Protein AF-A0A1V4YNR1-F1 (afdb_monomer)

Foldseek 3Di:
DEFEFAFDFDAWDLVRVLVVLVVLVVCQVPDPQHFQAKEFEFDAQPPPRVVLLVLSLVSLQVSLVSCVPVHAYEYEDDPNDDLVSVLVSQVSHQEYEYEQDDDPDRDLAQVSVCVSCVVNLVSCVVSVHAYEYEHEDQDDVVVDVSNVVRQVSNCVVCVPRPRYDGYYYDHPVNVVVQDDDDPPDDDDDDDPPPPDRTISTMTTTRDPDPPDDPPPDDD

pLDDT: mean 71.66, std 21.29, range [24.31, 95.38]

Radius of gyration: 17.88 Å; Cα contacts (8 Å, |Δi|>4): 336; chains: 1; bounding box: 50×41×54 Å

Sequence (219 aa):
MLFIPEGTNVTSGKDQLISTVSAILDYNAKSLSDFDGIDITLDPCTEDTEQACQDNMLLLEEVRQKTTNQIPLAVDVPESYDMADLSNVSSNVDFFVFMTYGTEDQLSDIDAIADSLAPKMGEVRVANSKAMIDVMVPHLPSENATTSELVGSVYDYYTNDPAFTGVVMTLEEDYSQMVPAPENASTQEGSQTKQTPGFGIVSVVLGLALVYQMKKEKR

Solvent-accessible surface area (backbone atoms only — not comparable to full-atom values): 12650 Å² total; per-residue (Å²): 69,45,42,58,72,56,54,64,91,46,75,66,30,58,71,54,51,56,49,51,56,49,51,52,54,56,44,43,76,72,49,95,76,56,70,70,29,43,35,36,32,49,50,67,42,51,101,55,39,68,60,37,45,52,48,40,52,55,50,43,46,52,52,33,64,73,45,65,80,76,53,49,34,36,34,34,46,48,81,70,61,58,60,75,61,50,58,77,48,44,89,48,43,62,27,40,27,43,51,45,48,93,61,101,62,69,54,84,48,61,68,59,45,47,66,69,40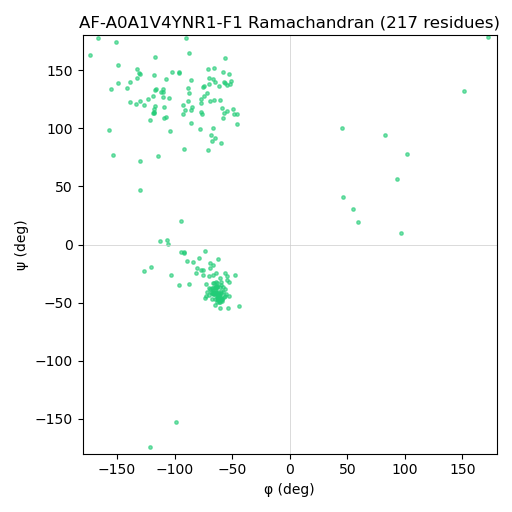,49,66,52,56,52,48,35,46,75,65,71,37,36,32,32,40,28,43,71,32,91,50,56,52,93,79,28,68,67,45,37,49,48,55,48,48,49,48,66,70,40,68,82,41,90,27,53,62,33,42,33,49,44,46,46,73,58,50,61,75,64,51,80,74,82,74,74,91,72,86,80,88,87,75,88,74,73,80,69,59,32,39,59,38,48,28,37,33,68,71,89,42,70,76,75,84,86,79,78,81,80,127

Secondary structure (DSSP, 8-state):
-EE--B-----S-HHHHHHHHHHHHHHHTT-SS---EEEEEEPP--SSHHHHHHHHHHHHHHHHHHHTTSS-EEEEE-TTS-HHHHHHHGGG-SEEEEES-SSSS---SHHHHHHHHHHHHHHHHHTT--EEEEEEESS-TTT-HHHHHHHHHHHHHHTT-TTEEEEEEEEHHHHHHHS-----------------S-EEEEEEE---B----------

Mean predicted aligned error: 11.05 Å

Structure (mmCIF, N/CA/C/O backbone):
data_AF-A0A1V4YNR1-F1
#
_entry.id   AF-A0A1V4YNR1-F1
#
loop_
_atom_site.group_PDB
_atom_site.id
_atom_site.type_symbol
_atom_site.label_atom_id
_atom_site.label_alt_id
_atom_site.label_comp_id
_atom_site.label_asym_id
_atom_site.label_entity_id
_atom_site.label_seq_id
_atom_site.pdbx_PDB_ins_code
_atom_site.Cartn_x
_atom_site.Cartn_y
_atom_site.Cartn_z
_atom_site.occupancy
_atom_site.B_iso_or_equiv
_atom_site.auth_seq_id
_atom_site.auth_comp_id
_atom_site.auth_asym_id
_atom_site.auth_atom_id
_atom_site.pdbx_PDB_model_num
ATOM 1 N N . MET A 1 1 ? -8.727 -1.919 -10.470 1.00 40.88 1 MET A N 1
ATOM 2 C CA . MET A 1 1 ? -9.276 -0.837 -9.631 1.00 40.88 1 MET A CA 1
ATOM 3 C C . MET A 1 1 ? -8.286 0.306 -9.710 1.00 40.88 1 MET A C 1
ATOM 5 O O . MET A 1 1 ? -7.101 -0.008 -9.729 1.00 40.88 1 MET A O 1
ATOM 9 N N . LEU A 1 2 ? -8.744 1.545 -9.897 1.00 34.53 2 LEU A N 1
ATOM 10 C CA . LEU A 1 2 ? -7.868 2.715 -9.953 1.00 34.53 2 LEU A CA 1
ATOM 11 C C . LEU A 1 2 ? -8.099 3.540 -8.690 1.00 34.53 2 LEU A C 1
ATOM 13 O O . LEU A 1 2 ? -9.249 3.862 -8.393 1.00 34.53 2 LEU A O 1
ATOM 17 N N . PHE A 1 3 ? -7.027 3.843 -7.969 1.00 51.44 3 PHE A N 1
ATOM 18 C CA . PHE A 1 3 ? -7.061 4.619 -6.733 1.00 51.44 3 PHE A CA 1
ATOM 19 C C . PHE A 1 3 ? -6.285 5.915 -6.913 1.00 51.44 3 PHE A C 1
ATOM 21 O O . PHE A 1 3 ? -5.174 5.898 -7.438 1.00 51.44 3 PHE A O 1
ATOM 28 N N . ILE A 1 4 ? -6.887 7.017 -6.478 1.00 45.44 4 ILE A N 1
ATOM 29 C CA . ILE A 1 4 ? -6.218 8.308 -6.355 1.00 45.44 4 ILE A CA 1
ATOM 30 C C . ILE A 1 4 ? -6.356 8.687 -4.877 1.00 45.44 4 ILE A C 1
ATOM 32 O O . ILE A 1 4 ? -7.482 8.949 -4.442 1.00 45.44 4 ILE A O 1
ATOM 36 N N . PRO A 1 5 ? -5.282 8.614 -4.078 1.00 48.84 5 PRO A N 1
ATOM 37 C CA . PRO A 1 5 ? -5.344 9.015 -2.680 1.00 48.84 5 PRO A CA 1
ATOM 38 C C . PRO A 1 5 ? -5.603 10.527 -2.584 1.00 48.84 5 PRO A C 1
ATOM 40 O O . PRO A 1 5 ? -4.845 11.326 -3.125 1.00 48.84 5 PRO A O 1
ATOM 43 N N . GLU A 1 6 ? -6.661 10.938 -1.877 1.00 42.16 6 GLU A N 1
ATOM 44 C CA . GLU A 1 6 ? -6.878 12.338 -1.490 1.00 42.16 6 GLU A CA 1
ATOM 45 C C . GLU A 1 6 ? -6.532 12.473 0.005 1.00 42.16 6 GLU A C 1
ATOM 47 O O . GLU A 1 6 ? -7.304 12.102 0.890 1.00 42.16 6 GLU A O 1
ATOM 52 N N . GLY A 1 7 ? -5.319 12.938 0.315 1.00 41.47 7 GLY A N 1
ATOM 53 C CA . GLY A 1 7 ? -4.786 12.970 1.681 1.00 41.47 7 GLY A CA 1
ATOM 54 C C . GLY A 1 7 ? -4.705 14.367 2.299 1.00 41.47 7 GLY A C 1
ATOM 55 O O . GLY A 1 7 ? -4.347 15.344 1.645 1.00 41.47 7 GLY A O 1
ATOM 56 N N . THR A 1 8 ? -4.985 14.469 3.601 1.00 37.19 8 THR A N 1
ATOM 57 C CA . THR A 1 8 ? -4.539 15.602 4.428 1.00 37.19 8 THR A CA 1
ATOM 58 C C . THR A 1 8 ? -3.158 15.296 4.997 1.00 37.19 8 THR A C 1
ATOM 60 O O . THR A 1 8 ? -3.012 14.315 5.720 1.00 37.19 8 THR A O 1
ATOM 63 N N . ASN A 1 9 ? -2.175 16.164 4.745 1.00 44.41 9 ASN A N 1
ATOM 64 C CA . ASN A 1 9 ? -0.829 16.048 5.311 1.00 44.41 9 ASN A CA 1
ATOM 65 C C . ASN A 1 9 ? -0.878 16.063 6.845 1.00 44.41 9 ASN A C 1
ATOM 67 O O . ASN A 1 9 ? -1.264 17.062 7.459 1.00 44.41 9 ASN A O 1
ATOM 71 N N . VAL A 1 10 ? -0.446 14.971 7.466 1.00 42.12 10 VAL A N 1
ATOM 72 C CA . VAL A 1 10 ? -0.226 14.894 8.908 1.00 42.12 10 VAL A CA 1
ATOM 73 C C . VAL A 1 10 ? 1.253 14.601 9.107 1.00 42.12 10 VAL A C 1
ATOM 75 O O . VAL A 1 10 ? 1.745 13.574 8.663 1.00 42.12 10 VAL A O 1
ATOM 78 N N . THR A 1 11 ? 1.965 15.534 9.736 1.00 45.38 11 THR A N 1
ATOM 79 C CA . THR A 1 11 ? 3.377 15.378 10.103 1.00 45.38 11 THR A CA 1
ATOM 80 C C . THR A 1 11 ? 3.621 14.098 10.904 1.00 45.38 11 THR A C 1
ATOM 82 O O . THR A 1 11 ? 2.770 13.677 11.688 1.00 45.38 11 THR A O 1
ATOM 85 N N . SER A 1 12 ? 4.801 13.510 10.704 1.00 51.62 12 SER A N 1
ATOM 86 C CA . SER A 1 12 ? 5.223 12.223 11.255 1.00 51.62 12 SER A CA 1
ATOM 87 C C . SER A 1 12 ? 5.099 12.135 12.782 1.00 51.62 12 SER A C 1
ATOM 89 O O . SER A 1 12 ? 5.451 13.053 13.527 1.00 51.62 12 SER A O 1
ATOM 91 N N . GLY A 1 13 ? 4.601 10.989 13.258 1.00 63.09 13 GLY A N 1
ATOM 92 C CA . GLY A 1 13 ? 4.583 10.635 14.676 1.00 63.09 13 GLY A CA 1
ATOM 93 C C . GLY A 1 13 ? 3.428 9.714 15.064 1.00 63.09 13 GLY A C 1
ATOM 94 O O . GLY A 1 13 ? 2.264 9.988 14.763 1.00 63.09 13 GLY A O 1
ATOM 95 N N . LYS A 1 14 ? 3.749 8.644 15.801 1.00 76.25 14 LYS A N 1
ATOM 96 C CA . LYS A 1 14 ? 2.798 7.638 16.306 1.00 76.25 14 LYS A CA 1
ATOM 97 C C . LYS A 1 14 ? 1.513 8.238 16.892 1.00 76.25 14 LYS A C 1
ATOM 99 O O . LYS A 1 14 ? 0.418 7.867 16.477 1.00 76.25 14 LYS A O 1
ATOM 104 N N . ASP A 1 15 ? 1.625 9.174 17.834 1.00 77.50 15 ASP A N 1
ATOM 105 C CA . ASP A 1 15 ? 0.454 9.739 18.521 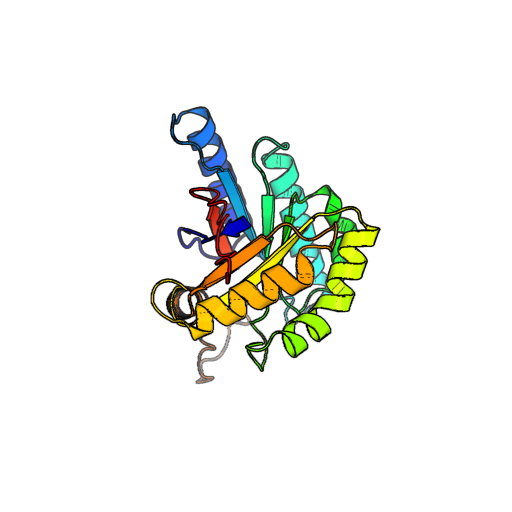1.00 77.50 15 ASP A CA 1
ATOM 106 C C . ASP A 1 15 ? -0.470 10.493 17.558 1.00 77.50 15 ASP A C 1
ATOM 108 O O . ASP A 1 15 ? -1.698 10.435 17.677 1.00 77.50 15 ASP A O 1
ATOM 112 N N . GLN A 1 16 ? 0.118 11.184 16.580 1.00 75.62 16 GLN A N 1
ATOM 113 C CA . GLN A 1 16 ? -0.628 11.979 15.618 1.00 75.62 16 GLN A CA 1
ATOM 114 C C . GLN A 1 16 ? -1.368 11.085 14.623 1.00 75.62 16 GLN A C 1
ATOM 116 O O . GLN A 1 16 ? -2.564 11.280 14.418 1.00 75.62 16 GLN A O 1
ATOM 121 N N . LEU A 1 17 ? -0.708 10.049 14.102 1.00 78.50 17 LEU A N 1
ATOM 122 C CA . LEU A 1 17 ? -1.354 9.006 13.310 1.00 78.50 17 LEU A CA 1
ATOM 123 C C . LEU A 1 17 ? -2.546 8.399 14.054 1.00 78.50 17 LEU A C 1
ATOM 125 O O . LEU A 1 17 ? -3.657 8.337 13.532 1.00 78.50 17 LEU A O 1
ATOM 129 N N . ILE A 1 18 ? -2.313 7.925 15.278 1.00 84.81 18 ILE A N 1
ATOM 130 C CA . ILE A 1 18 ? -3.329 7.223 16.059 1.00 84.81 18 ILE A CA 1
ATOM 131 C C . ILE A 1 18 ? -4.509 8.155 16.366 1.00 84.81 18 ILE A C 1
ATOM 133 O O . ILE A 1 18 ? -5.659 7.702 16.403 1.00 84.81 18 ILE A O 1
ATOM 137 N N . SER A 1 19 ? -4.252 9.453 16.549 1.00 83.38 19 SER A N 1
ATOM 138 C CA . SER A 1 19 ? -5.281 10.492 16.647 1.00 83.38 19 SER A CA 1
ATOM 139 C C . SER A 1 19 ? -6.071 10.650 15.341 1.00 83.38 19 SER A C 1
ATOM 141 O O . SER A 1 19 ? -7.302 10.622 15.373 1.00 83.38 19 SER A O 1
ATOM 143 N N . THR A 1 20 ? -5.394 10.728 14.192 1.00 82.69 20 THR A N 1
ATOM 144 C CA . THR A 1 20 ? -6.020 10.834 12.862 1.00 82.69 20 THR A CA 1
ATOM 145 C C . THR A 1 20 ? -6.898 9.627 12.545 1.00 82.69 20 THR A C 1
ATOM 147 O O . THR A 1 20 ? -8.066 9.798 12.204 1.00 82.69 20 THR A O 1
ATOM 150 N N . VAL A 1 21 ? -6.399 8.405 12.757 1.00 86.62 21 VAL A N 1
ATOM 151 C CA . VAL A 1 21 ? -7.182 7.164 12.611 1.00 86.62 21 VAL A CA 1
ATOM 152 C C . VAL A 1 21 ? -8.434 7.213 13.490 1.00 86.62 21 VAL A C 1
ATOM 154 O O . VAL A 1 21 ? -9.528 6.871 13.050 1.00 86.62 21 VAL A O 1
ATOM 157 N N . SER A 1 22 ? -8.306 7.703 14.727 1.00 88.31 22 SER A N 1
ATOM 158 C CA . SER A 1 22 ? -9.452 7.906 15.619 1.00 88.31 22 SER A CA 1
ATOM 159 C C . SER A 1 22 ? -10.481 8.884 15.056 1.00 88.31 22 SER A C 1
ATOM 161 O O . SER A 1 22 ? -11.677 8.627 15.168 1.00 88.31 22 SER A O 1
ATOM 163 N N . ALA A 1 23 ? -10.028 9.999 14.484 1.00 85.00 23 ALA A N 1
ATOM 164 C CA . ALA A 1 23 ? -10.902 11.013 13.911 1.00 85.00 23 ALA A CA 1
ATOM 165 C C . ALA A 1 23 ? -11.644 10.494 12.670 1.00 85.00 23 ALA A C 1
ATOM 167 O O . ALA A 1 23 ? -12.834 10.761 12.532 1.00 85.00 23 ALA A O 1
ATOM 168 N N . ILE A 1 24 ? -10.977 9.707 11.818 1.00 83.81 24 ILE A N 1
ATOM 169 C CA . ILE A 1 24 ? -11.588 9.048 10.652 1.00 83.81 24 ILE A CA 1
ATOM 170 C C . ILE A 1 24 ? -12.703 8.095 11.099 1.00 83.81 24 ILE A C 1
ATOM 172 O O . ILE A 1 24 ? -13.823 8.175 10.600 1.00 83.81 24 ILE A O 1
ATOM 176 N N . LEU A 1 25 ? -12.431 7.231 12.082 1.00 88.19 25 LEU A N 1
ATOM 177 C CA . LEU A 1 25 ? -13.432 6.292 12.602 1.00 88.19 25 LEU A CA 1
ATOM 178 C C . LEU A 1 25 ? -14.619 7.019 13.254 1.00 88.19 25 LEU A C 1
ATOM 180 O O . LEU A 1 25 ? -15.771 6.643 13.047 1.00 88.19 25 LEU A O 1
ATOM 184 N N . ASP A 1 26 ? -14.350 8.077 14.025 1.00 88.38 26 ASP A N 1
ATOM 185 C CA . ASP A 1 26 ? -15.392 8.902 14.643 1.00 88.38 26 ASP A CA 1
ATOM 186 C C . ASP A 1 26 ? -16.248 9.633 13.597 1.00 88.38 26 ASP A C 1
ATOM 188 O O . ASP A 1 26 ? -17.463 9.747 13.770 1.00 88.38 26 ASP A O 1
ATOM 192 N N . TYR A 1 27 ? -15.632 10.087 12.501 1.00 84.31 27 TYR A N 1
ATOM 193 C CA . TYR A 1 27 ? -16.331 10.682 11.367 1.00 84.31 27 TYR A CA 1
ATOM 194 C C . TYR A 1 27 ? -17.232 9.660 10.667 1.00 84.31 27 TYR A C 1
ATOM 196 O O . TYR A 1 27 ? -18.428 9.921 10.548 1.00 84.31 27 TYR A O 1
ATOM 204 N N . ASN A 1 28 ? -16.714 8.486 10.294 1.00 86.12 28 ASN A N 1
ATOM 205 C CA . ASN A 1 28 ? -17.503 7.423 9.653 1.00 86.12 28 ASN A CA 1
ATOM 206 C C . ASN A 1 28 ? -18.666 6.941 10.537 1.00 86.12 28 ASN A C 1
ATOM 208 O O . ASN A 1 28 ? -19.737 6.605 10.055 1.00 86.12 28 ASN A O 1
ATOM 212 N N . ALA A 1 29 ? -18.513 6.954 11.863 1.00 89.00 29 ALA A N 1
ATOM 213 C CA . ALA A 1 29 ? -19.613 6.599 12.761 1.00 89.00 29 ALA A CA 1
ATOM 214 C C . ALA A 1 29 ? -20.765 7.631 12.776 1.00 89.00 29 ALA A C 1
ATOM 216 O O . ALA A 1 29 ? -21.846 7.341 13.296 1.00 89.00 29 ALA A O 1
ATOM 217 N N . LYS A 1 30 ? -20.533 8.851 12.274 1.00 89.19 30 LYS A N 1
ATOM 218 C CA . LYS A 1 30 ? -21.458 9.996 12.365 1.00 89.19 30 LYS A CA 1
ATOM 219 C C . LYS A 1 30 ? -21.885 10.554 11.008 1.00 89.19 30 LYS A C 1
ATOM 221 O O . LYS A 1 30 ? -22.869 11.296 10.957 1.00 89.19 30 LYS A O 1
ATOM 226 N N . SER A 1 31 ? -21.135 10.270 9.949 1.00 79.81 31 SER A N 1
ATOM 227 C CA . SER A 1 31 ? -21.353 10.797 8.607 1.00 79.81 31 SER A CA 1
ATOM 228 C C . SER A 1 31 ? -22.323 9.921 7.808 1.00 79.81 31 SER A C 1
ATOM 230 O O . SER A 1 31 ? -22.672 8.812 8.194 1.00 79.81 31 SER A O 1
ATOM 232 N N . LEU A 1 32 ? -22.825 10.471 6.701 1.00 74.12 32 LEU A N 1
ATOM 233 C CA . LEU A 1 32 ? -23.525 9.720 5.647 1.00 74.12 32 LEU A CA 1
ATOM 234 C C . LEU A 1 32 ? -22.643 9.550 4.399 1.00 74.12 32 LEU A C 1
ATOM 236 O O . LEU A 1 32 ? -23.089 9.018 3.384 1.00 74.12 32 LEU A O 1
ATOM 240 N N . SER A 1 33 ? -21.425 10.079 4.448 1.00 78.62 33 SER A N 1
ATOM 241 C CA . SER A 1 33 ? -20.428 10.037 3.384 1.00 78.62 33 SER A CA 1
ATOM 242 C C . SER A 1 33 ? -19.136 9.550 4.008 1.00 78.62 33 SER A C 1
ATOM 244 O O . SER A 1 33 ? -18.242 10.341 4.284 1.00 78.62 33 SER A O 1
ATOM 246 N N . ASP A 1 34 ? -19.122 8.265 4.336 1.00 77.50 34 ASP A N 1
ATOM 247 C CA . ASP A 1 34 ? -18.013 7.619 5.023 1.00 77.50 34 ASP A CA 1
ATOM 248 C C . ASP A 1 34 ? -16.804 7.494 4.098 1.00 77.50 34 ASP A C 1
ATOM 250 O O . ASP A 1 34 ? -16.938 7.375 2.880 1.00 77.50 34 ASP A O 1
ATOM 254 N N . PHE A 1 35 ? -15.618 7.501 4.693 1.00 79.50 35 PHE A N 1
ATOM 255 C CA . PHE A 1 35 ? -14.392 7.141 4.000 1.00 79.50 35 PHE A CA 1
ATOM 256 C C . PHE A 1 35 ? -14.364 5.640 3.704 1.00 79.50 35 PHE A C 1
ATOM 258 O O . PHE A 1 35 ? -14.704 4.832 4.574 1.00 79.50 35 PHE A O 1
ATOM 265 N N . ASP A 1 36 ? -13.913 5.278 2.501 1.00 80.06 36 ASP A N 1
ATOM 266 C CA . ASP A 1 36 ? -13.908 3.893 2.011 1.00 80.06 36 ASP A CA 1
ATOM 267 C C . ASP A 1 36 ? -12.726 3.069 2.552 1.00 80.06 36 ASP A C 1
ATOM 269 O O . ASP A 1 36 ? -12.760 1.838 2.532 1.00 80.06 36 ASP A O 1
ATOM 273 N N . GLY A 1 37 ? -11.668 3.735 3.019 1.00 83.06 37 GLY A N 1
ATOM 274 C CA . GLY A 1 37 ? -10.414 3.111 3.428 1.00 83.06 37 GLY A CA 1
ATOM 275 C C . GLY A 1 37 ? -9.449 4.104 4.071 1.00 83.06 37 GLY A C 1
ATOM 276 O O . GLY A 1 37 ? -9.592 5.319 3.910 1.00 83.06 37 GLY A O 1
ATOM 277 N N . ILE A 1 38 ? -8.457 3.573 4.784 1.00 83.62 38 ILE A N 1
ATOM 278 C CA . ILE A 1 38 ? -7.274 4.314 5.236 1.00 83.62 38 ILE A CA 1
ATOM 279 C C . ILE A 1 38 ? -6.080 3.794 4.449 1.00 83.62 38 ILE A C 1
ATOM 281 O O . ILE A 1 38 ? -5.910 2.580 4.348 1.00 83.62 38 ILE A O 1
ATOM 285 N N . ASP A 1 39 ? -5.267 4.706 3.934 1.00 83.50 39 ASP A N 1
ATOM 286 C CA . ASP A 1 39 ? -4.020 4.401 3.248 1.00 83.50 39 ASP A CA 1
ATOM 287 C C . ASP A 1 39 ? -2.848 5.032 4.007 1.00 83.50 39 ASP A C 1
ATOM 289 O O . ASP A 1 39 ? -2.904 6.203 4.399 1.00 83.50 39 ASP A O 1
ATOM 293 N N . ILE A 1 40 ? -1.831 4.233 4.318 1.00 80.88 40 ILE A N 1
ATOM 294 C CA . ILE A 1 40 ? -0.715 4.636 5.180 1.00 80.88 40 ILE A CA 1
ATOM 295 C C . ILE A 1 40 ? 0.595 4.379 4.462 1.00 80.88 40 ILE A C 1
ATOM 297 O O . ILE A 1 40 ? 0.956 3.228 4.234 1.00 80.88 40 ILE A O 1
ATOM 301 N N . THR A 1 41 ? 1.379 5.428 4.250 1.00 80.00 41 THR A N 1
ATOM 302 C CA . THR A 1 41 ? 2.740 5.282 3.746 1.00 80.00 41 THR A CA 1
ATOM 303 C C . THR A 1 41 ? 3.701 5.003 4.895 1.00 80.00 41 THR A C 1
ATOM 305 O O . THR A 1 41 ? 3.863 5.831 5.800 1.00 80.00 41 THR A O 1
ATOM 308 N N . LEU A 1 42 ? 4.357 3.839 4.875 1.00 78.38 42 LEU A N 1
ATOM 309 C CA . LEU A 1 42 ? 5.389 3.526 5.863 1.00 78.38 42 LEU A CA 1
ATOM 310 C C . LEU A 1 42 ? 6.599 4.442 5.677 1.00 78.38 42 LEU A C 1
ATOM 312 O O . LEU A 1 42 ? 7.019 4.702 4.550 1.00 78.38 42 LEU A O 1
ATOM 316 N N . ASP A 1 43 ? 7.220 4.866 6.779 1.00 75.81 43 ASP A N 1
ATOM 317 C CA . ASP A 1 43 ? 8.530 5.507 6.680 1.00 75.81 43 ASP A CA 1
ATOM 318 C C . ASP A 1 43 ? 9.562 4.490 6.158 1.00 75.81 43 ASP A C 1
ATOM 320 O O . ASP A 1 43 ? 9.540 3.323 6.575 1.00 75.81 43 ASP A O 1
ATOM 324 N N . PRO A 1 44 ? 10.485 4.889 5.264 1.00 74.44 44 PRO A N 1
ATOM 325 C CA . PRO A 1 44 ? 11.624 4.058 4.908 1.00 74.44 44 PRO A CA 1
ATOM 326 C C . PRO A 1 44 ? 12.456 3.716 6.143 1.00 74.44 44 PRO A C 1
ATOM 328 O O . PRO A 1 44 ? 12.582 4.509 7.077 1.00 74.44 44 PRO A O 1
ATOM 331 N N . CYS A 1 45 ? 13.078 2.546 6.137 1.00 73.50 45 CYS A N 1
ATOM 332 C CA . CYS A 1 45 ? 13.934 2.138 7.240 1.00 73.50 45 CYS A CA 1
ATOM 333 C C . CYS A 1 45 ? 15.287 2.863 7.130 1.00 73.50 45 CYS A C 1
ATOM 335 O O . CYS A 1 45 ? 16.021 2.660 6.163 1.00 73.50 45 CYS A O 1
ATOM 337 N N . THR A 1 46 ? 15.602 3.748 8.085 1.00 69.06 46 THR A N 1
ATOM 338 C CA . THR A 1 46 ? 16.801 4.614 8.037 1.00 69.06 46 THR A CA 1
ATOM 339 C C . THR A 1 46 ? 17.970 4.064 8.871 1.00 69.06 46 THR A C 1
ATOM 341 O O . THR A 1 46 ? 18.094 2.848 8.976 1.00 69.06 46 THR A O 1
ATOM 344 N N . GLU A 1 47 ? 18.880 4.912 9.387 1.00 60.16 47 GLU A N 1
ATOM 345 C CA . GLU A 1 47 ? 20.231 4.570 9.905 1.00 60.16 47 GLU A CA 1
ATOM 346 C C . GLU A 1 47 ? 20.310 3.361 10.867 1.00 60.16 47 GLU A C 1
ATOM 348 O O . GLU A 1 47 ? 21.352 2.709 10.936 1.00 60.16 47 GLU A O 1
ATOM 353 N N . ASP A 1 48 ? 19.224 3.044 11.580 1.00 71.06 48 ASP A N 1
ATOM 354 C CA . ASP A 1 48 ? 19.030 1.794 12.329 1.00 71.06 48 ASP A CA 1
ATOM 355 C C . ASP A 1 48 ? 17.882 0.990 11.700 1.00 71.06 48 ASP A C 1
ATOM 357 O O . ASP A 1 48 ? 16.741 1.003 12.163 1.00 71.06 48 ASP A O 1
ATOM 361 N N . THR A 1 49 ? 18.180 0.364 10.562 1.00 69.81 49 THR A N 1
ATOM 362 C CA . THR A 1 49 ? 17.179 -0.126 9.605 1.00 69.81 49 THR A CA 1
ATOM 363 C C . THR A 1 49 ? 16.279 -1.200 10.210 1.00 69.81 49 THR A C 1
ATOM 365 O O . THR A 1 49 ? 15.067 -1.161 10.024 1.00 69.81 49 THR A O 1
ATOM 368 N N . GLU A 1 50 ? 16.851 -2.120 10.988 1.00 74.62 50 GLU A N 1
ATOM 369 C CA . GLU A 1 50 ? 16.104 -3.216 11.613 1.00 74.62 50 GLU A CA 1
ATOM 370 C C . GLU A 1 50 ? 15.131 -2.694 12.678 1.00 74.62 50 GLU A C 1
ATOM 372 O O . GLU A 1 50 ? 13.950 -3.045 12.660 1.00 74.62 50 GLU A O 1
ATOM 377 N N . GLN A 1 51 ? 15.592 -1.806 13.564 1.00 75.94 51 GLN A N 1
ATOM 378 C CA . GLN A 1 51 ? 14.737 -1.226 14.598 1.00 75.94 51 GLN A CA 1
ATOM 379 C C . GLN A 1 51 ? 13.662 -0.314 13.992 1.00 75.94 51 GLN A C 1
ATOM 381 O O . GLN A 1 51 ? 12.503 -0.390 14.392 1.00 75.94 51 GLN A O 1
ATOM 386 N N . ALA A 1 52 ? 14.018 0.506 12.999 1.00 73.25 52 ALA A N 1
ATOM 387 C CA . ALA A 1 52 ? 13.079 1.400 12.326 1.00 73.25 52 ALA A CA 1
ATOM 388 C C . ALA A 1 52 ? 11.966 0.622 11.605 1.00 73.25 52 ALA A C 1
ATOM 390 O O . ALA A 1 52 ? 10.788 0.939 11.773 1.00 73.25 52 ALA A O 1
ATOM 391 N N . CYS A 1 53 ? 12.320 -0.438 10.866 1.00 77.50 53 CYS A N 1
ATOM 392 C CA . CYS A 1 53 ? 11.340 -1.321 10.238 1.00 77.50 53 CYS A CA 1
ATOM 393 C C . CYS A 1 53 ? 10.417 -1.955 11.294 1.00 77.50 53 CYS A C 1
ATOM 395 O O . CYS A 1 53 ? 9.195 -1.912 11.149 1.00 77.50 53 CYS A O 1
ATOM 397 N N . GLN A 1 54 ? 10.979 -2.509 12.376 1.00 81.12 54 GLN A N 1
ATOM 398 C CA . GLN A 1 54 ? 10.195 -3.146 13.441 1.00 81.12 54 GLN A CA 1
ATOM 399 C C . GLN A 1 54 ? 9.237 -2.171 14.131 1.00 81.12 54 GLN A C 1
ATOM 401 O O . GLN A 1 54 ? 8.076 -2.512 14.364 1.00 81.12 54 GLN A O 1
ATOM 406 N N . ASP A 1 55 ? 9.685 -0.952 14.424 1.00 81.38 55 ASP A N 1
ATOM 407 C CA . ASP A 1 55 ? 8.845 0.060 15.059 1.00 81.38 55 ASP A CA 1
ATOM 408 C C . ASP A 1 55 ? 7.666 0.467 14.157 1.00 81.38 55 ASP A C 1
ATOM 410 O O . ASP A 1 55 ? 6.539 0.624 14.638 1.00 81.38 55 ASP A O 1
ATOM 414 N N . ASN A 1 56 ? 7.890 0.552 12.843 1.00 80.12 56 ASN A N 1
ATOM 415 C CA . ASN A 1 56 ? 6.837 0.821 11.864 1.00 80.12 56 ASN A CA 1
ATOM 416 C C . ASN A 1 56 ? 5.832 -0.343 11.764 1.00 80.12 56 ASN A C 1
ATOM 418 O O . ASN A 1 56 ? 4.623 -0.112 11.680 1.00 80.12 56 ASN A O 1
ATOM 422 N N . MET A 1 57 ? 6.293 -1.596 11.860 1.00 84.31 57 MET A N 1
ATOM 423 C CA . MET A 1 57 ? 5.414 -2.776 11.910 1.00 84.31 57 MET A CA 1
ATOM 424 C C . MET A 1 57 ? 4.552 -2.814 13.182 1.00 84.31 57 MET A C 1
ATOM 426 O O . MET A 1 57 ? 3.351 -3.079 13.107 1.00 84.31 57 MET A O 1
ATOM 430 N N . LEU A 1 58 ? 5.122 -2.489 14.347 1.00 85.38 58 LEU A N 1
ATOM 431 C CA . LEU A 1 58 ? 4.368 -2.393 15.605 1.00 85.38 58 LEU A CA 1
ATOM 432 C C . LEU A 1 58 ? 3.301 -1.294 15.554 1.00 85.38 58 LEU A C 1
ATOM 434 O O . LEU A 1 58 ? 2.213 -1.436 16.117 1.00 85.38 58 LEU A O 1
ATOM 438 N N . LEU A 1 59 ? 3.593 -0.189 14.870 1.00 83.56 59 LEU A N 1
ATOM 439 C CA . LEU A 1 59 ? 2.627 0.885 14.686 1.00 83.56 59 LEU A CA 1
ATOM 440 C C . LEU A 1 59 ? 1.450 0.444 13.801 1.00 83.56 59 LEU A C 1
ATOM 442 O O . LEU A 1 59 ? 0.302 0.786 14.087 1.00 83.56 59 LEU A O 1
ATOM 446 N N . LEU A 1 60 ? 1.715 -0.369 12.776 1.00 87.19 60 LEU A N 1
ATOM 447 C CA . LEU A 1 60 ? 0.688 -0.941 11.906 1.00 87.19 60 LEU A CA 1
ATOM 448 C C . LEU A 1 60 ? -0.249 -1.890 12.671 1.00 87.19 60 LEU A C 1
ATOM 450 O O . LEU A 1 60 ? -1.470 -1.822 12.513 1.00 87.19 60 LEU A O 1
ATOM 454 N N . GLU A 1 61 ? 0.302 -2.716 13.564 1.00 89.62 61 GLU A N 1
ATOM 455 C CA . GLU A 1 61 ? -0.484 -3.539 14.495 1.00 89.62 61 GLU A CA 1
ATOM 456 C C . GLU A 1 61 ? -1.416 -2.689 15.363 1.00 89.62 61 GLU A C 1
ATOM 458 O O . GLU A 1 61 ? -2.598 -3.011 15.522 1.00 89.62 61 GLU A O 1
ATOM 463 N N . GLU A 1 62 ? -0.912 -1.582 15.907 1.00 90.31 62 GLU A N 1
ATOM 464 C CA . GLU A 1 62 ? -1.698 -0.680 16.747 1.00 90.31 62 GLU A CA 1
ATOM 465 C C . GLU A 1 62 ? -2.841 -0.017 15.965 1.00 90.31 62 GLU A C 1
ATOM 467 O O . GLU A 1 62 ? -3.981 0.029 16.445 1.00 90.31 62 GLU A O 1
ATOM 472 N N . VAL A 1 63 ? -2.582 0.427 14.730 1.00 89.25 63 VAL A N 1
ATOM 473 C CA . VAL A 1 63 ? -3.626 0.934 13.826 1.00 89.25 63 VAL A CA 1
ATOM 474 C C . VAL A 1 63 ? -4.677 -0.139 13.555 1.00 89.25 63 VAL A C 1
ATOM 476 O O . VAL A 1 63 ? -5.880 0.142 13.641 1.00 89.25 63 VAL A O 1
ATOM 479 N N . ARG A 1 64 ? -4.269 -1.380 13.263 1.00 91.44 64 ARG A N 1
ATOM 480 C CA . ARG A 1 64 ? -5.220 -2.466 13.002 1.00 91.44 64 ARG A CA 1
ATOM 481 C C . ARG A 1 64 ? -6.084 -2.767 14.220 1.00 91.44 64 ARG A C 1
ATOM 483 O O . ARG A 1 64 ? -7.303 -2.889 14.077 1.00 91.44 64 ARG A O 1
ATOM 490 N N . GLN A 1 65 ? -5.487 -2.850 15.410 1.00 91.50 65 GLN A N 1
ATOM 491 C CA . GLN A 1 65 ? -6.224 -3.050 16.662 1.00 91.50 65 GLN A CA 1
ATOM 492 C C . GLN A 1 65 ? -7.271 -1.952 16.854 1.00 91.50 65 GLN A C 1
ATOM 494 O O . GLN A 1 65 ? -8.431 -2.239 17.168 1.00 91.50 65 GLN A O 1
ATOM 499 N N . LYS A 1 66 ? -6.883 -0.701 16.596 1.00 89.38 66 LYS A N 1
ATOM 500 C CA . LYS A 1 66 ? -7.749 0.461 16.779 1.00 89.38 66 LYS A CA 1
ATOM 501 C C . LYS A 1 66 ? -8.897 0.537 15.779 1.00 89.38 66 LYS A C 1
ATOM 503 O O . LYS A 1 66 ? -10.004 0.915 16.145 1.00 89.38 66 LYS A O 1
ATOM 508 N N . THR A 1 67 ? -8.642 0.164 14.532 1.00 87.38 67 THR A N 1
ATOM 509 C CA . THR A 1 67 ? -9.661 0.120 13.476 1.00 87.38 67 THR A CA 1
ATOM 510 C C . THR A 1 67 ? -10.565 -1.107 13.586 1.00 87.38 67 THR A C 1
ATOM 512 O O . THR A 1 67 ? -11.676 -1.067 13.075 1.00 87.38 67 THR A O 1
ATOM 515 N N . THR A 1 68 ? -10.134 -2.191 14.247 1.00 85.44 68 THR A N 1
ATOM 516 C CA . THR A 1 68 ? -10.935 -3.406 14.520 1.00 85.44 68 THR A CA 1
ATOM 517 C C . THR A 1 68 ? -11.704 -3.929 13.291 1.00 85.44 68 THR A C 1
ATOM 519 O O . THR A 1 68 ? -12.866 -4.318 13.389 1.00 85.44 68 THR A O 1
ATOM 522 N N . ASN A 1 69 ? -11.079 -3.908 12.110 1.00 80.06 69 ASN A N 1
ATOM 523 C CA . ASN A 1 69 ? -11.682 -4.299 10.824 1.00 80.06 69 ASN A CA 1
ATOM 524 C C . ASN A 1 69 ? -12.936 -3.494 10.416 1.00 80.06 69 ASN A C 1
ATOM 526 O O . ASN A 1 69 ? -13.706 -3.949 9.576 1.00 80.06 69 ASN A O 1
ATOM 530 N N . GLN A 1 70 ? -13.158 -2.308 10.996 1.00 83.75 70 GLN A N 1
ATOM 531 C CA . GLN A 1 70 ? -14.285 -1.430 10.650 1.00 83.75 70 GLN A CA 1
ATOM 532 C C . GLN A 1 70 ? -14.082 -0.707 9.317 1.00 83.75 70 GLN A C 1
ATOM 534 O O . GLN A 1 70 ? -15.057 -0.342 8.668 1.00 83.75 70 GLN A O 1
ATOM 539 N N . ILE A 1 71 ? -12.826 -0.496 8.924 1.00 84.31 71 ILE A N 1
ATOM 540 C CA . ILE A 1 71 ? -12.434 0.169 7.683 1.00 84.31 71 ILE A CA 1
ATOM 541 C C . ILE A 1 71 ? -11.247 -0.587 7.059 1.00 84.31 71 ILE A C 1
ATOM 543 O O . ILE A 1 71 ? -10.375 -1.044 7.821 1.00 84.31 71 ILE A O 1
ATOM 547 N N . PRO A 1 72 ? -11.222 -0.761 5.722 1.00 89.62 72 PRO A N 1
ATOM 548 C CA . PRO A 1 72 ? -10.076 -1.315 5.013 1.00 89.62 72 PRO A CA 1
ATOM 549 C C . PRO A 1 72 ? -8.802 -0.510 5.268 1.00 89.62 72 PRO A C 1
ATOM 551 O O . PRO A 1 72 ? -8.843 0.722 5.300 1.00 89.62 72 PRO A O 1
ATOM 554 N N . LEU A 1 73 ? -7.684 -1.214 5.432 1.00 88.12 73 LEU A N 1
ATOM 555 C CA . LEU A 1 73 ? -6.364 -0.631 5.629 1.00 88.12 73 LEU A CA 1
ATOM 556 C C . LEU A 1 73 ? -5.424 -1.028 4.487 1.00 88.12 73 LEU A C 1
ATOM 558 O O . LEU A 1 73 ? -5.083 -2.205 4.340 1.00 88.12 73 LEU A O 1
ATOM 562 N N . ALA A 1 74 ? -5.021 -0.038 3.700 1.00 88.81 74 ALA A N 1
ATOM 563 C CA . ALA A 1 74 ? -3.940 -0.131 2.735 1.00 88.81 74 ALA A CA 1
ATOM 564 C C . ALA A 1 74 ? -2.644 0.404 3.358 1.00 88.81 74 ALA A C 1
ATOM 566 O O . ALA A 1 74 ? -2.677 1.268 4.240 1.00 88.81 74 ALA A O 1
ATOM 567 N N . VAL A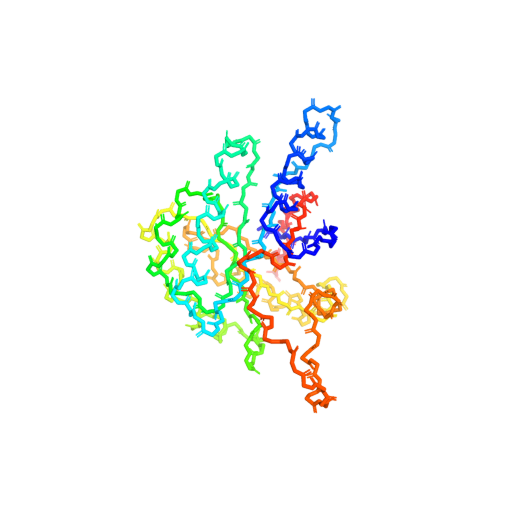 1 75 ? -1.513 -0.162 2.945 1.00 87.12 75 VAL A N 1
ATOM 568 C CA . VAL A 1 75 ? -0.198 0.289 3.390 1.00 87.12 75 VAL A CA 1
ATOM 569 C C . VAL A 1 75 ? 0.749 0.418 2.205 1.00 87.12 75 VAL A C 1
ATOM 571 O O . VAL A 1 75 ? 1.016 -0.578 1.529 1.00 87.12 75 VAL A O 1
ATOM 574 N N . ASP A 1 76 ? 1.289 1.612 1.976 1.00 85.25 76 ASP A N 1
ATOM 575 C CA . ASP A 1 76 ? 2.367 1.803 1.014 1.00 85.25 76 ASP A CA 1
ATOM 576 C C . ASP A 1 76 ? 3.673 1.329 1.623 1.00 85.25 76 ASP A C 1
ATOM 578 O O . ASP A 1 76 ? 4.085 1.757 2.707 1.00 85.25 76 ASP A O 1
ATOM 582 N N . VAL A 1 77 ? 4.325 0.419 0.909 1.00 82.12 77 VAL A N 1
ATOM 583 C CA . VAL A 1 77 ? 5.562 -0.207 1.349 1.00 82.12 77 VAL A CA 1
ATOM 584 C C . VAL A 1 77 ? 6.728 0.336 0.524 1.00 82.12 77 VAL A C 1
ATOM 586 O O . VAL A 1 77 ? 6.868 -0.045 -0.646 1.00 82.12 77 VAL A O 1
ATOM 589 N N . PRO A 1 78 ? 7.612 1.152 1.130 1.00 77.50 78 PRO A N 1
ATOM 590 C CA . PRO A 1 78 ? 8.865 1.569 0.517 1.00 77.50 78 PRO A CA 1
ATOM 591 C C . PRO A 1 78 ? 9.742 0.386 0.099 1.00 77.50 78 PRO A C 1
ATOM 593 O O . PRO A 1 78 ? 9.637 -0.728 0.619 1.00 77.50 78 PRO A O 1
ATOM 596 N N . GLU A 1 79 ? 10.689 0.632 -0.806 1.00 75.31 79 GLU A N 1
ATOM 597 C CA . GLU A 1 79 ? 11.628 -0.402 -1.254 1.00 75.31 79 GLU A CA 1
ATOM 598 C C . GLU A 1 79 ? 12.497 -0.967 -0.117 1.00 75.31 79 GLU A C 1
ATOM 600 O O . GLU A 1 79 ? 12.838 -2.144 -0.152 1.00 75.31 79 GLU A O 1
ATOM 605 N N . SER A 1 80 ? 12.779 -0.175 0.925 1.00 75.38 80 SER A N 1
ATOM 606 C CA . SER A 1 80 ? 13.661 -0.549 2.042 1.00 75.38 80 SER A CA 1
ATOM 607 C C . SER A 1 80 ? 13.202 -1.750 2.879 1.00 75.38 80 SER A C 1
ATOM 609 O O . SER A 1 80 ? 13.976 -2.223 3.706 1.00 75.38 80 SER A O 1
ATOM 611 N N . TYR A 1 81 ? 11.958 -2.209 2.729 1.00 77.81 81 TYR A N 1
ATOM 612 C CA . TYR A 1 81 ? 11.416 -3.335 3.492 1.00 77.81 81 TYR A CA 1
ATOM 613 C C . TYR A 1 81 ? 11.713 -4.673 2.813 1.00 77.81 81 TYR A C 1
ATOM 615 O O . TYR A 1 81 ? 11.400 -4.856 1.631 1.00 77.81 81 TYR A O 1
ATOM 623 N N . ASP A 1 82 ? 12.239 -5.632 3.582 1.00 74.88 82 ASP A N 1
ATOM 624 C CA . ASP A 1 82 ? 12.324 -7.025 3.144 1.00 74.88 82 ASP A CA 1
ATOM 625 C C . ASP A 1 82 ? 10.912 -7.630 3.102 1.00 74.88 82 ASP A C 1
ATOM 627 O O . ASP A 1 82 ? 10.041 -7.354 3.930 1.00 74.88 82 ASP A O 1
ATOM 631 N N . MET A 1 83 ? 10.662 -8.484 2.118 1.00 68.56 83 MET A N 1
ATOM 632 C CA . MET A 1 83 ? 9.384 -9.168 1.985 1.00 68.56 83 MET A CA 1
ATOM 633 C C . MET A 1 83 ? 9.119 -10.160 3.117 1.00 68.56 83 MET A C 1
ATOM 635 O O . MET A 1 83 ? 7.956 -10.407 3.449 1.00 68.56 83 MET A O 1
ATOM 639 N N . ALA A 1 84 ? 10.174 -10.695 3.740 1.00 70.44 84 ALA A N 1
ATOM 640 C CA . ALA A 1 84 ? 10.029 -11.509 4.942 1.00 70.44 84 ALA A CA 1
ATOM 641 C C . ALA A 1 84 ? 9.321 -10.728 6.064 1.00 70.44 84 ALA A C 1
ATOM 643 O O . ALA A 1 84 ? 8.468 -11.289 6.757 1.00 70.44 84 ALA A O 1
ATOM 644 N N . ASP A 1 85 ? 9.592 -9.427 6.186 1.00 72.31 85 ASP A N 1
ATOM 645 C CA . ASP A 1 85 ? 8.976 -8.564 7.196 1.00 72.31 85 ASP A CA 1
ATOM 646 C C . ASP A 1 85 ? 7.490 -8.322 6.905 1.00 72.31 85 ASP A C 1
ATOM 648 O O . ASP A 1 85 ? 6.661 -8.354 7.816 1.00 72.31 85 ASP A O 1
ATOM 652 N N . LEU A 1 86 ? 7.119 -8.189 5.627 1.00 73.06 86 LEU A N 1
ATOM 653 C CA . LEU A 1 86 ? 5.721 -8.002 5.220 1.00 73.06 86 LEU A CA 1
ATOM 654 C C . LEU A 1 86 ? 4.847 -9.217 5.520 1.00 73.06 86 LEU A C 1
ATOM 656 O O . LEU A 1 86 ? 3.674 -9.071 5.868 1.00 73.06 86 LEU A O 1
ATOM 660 N N . SER A 1 87 ? 5.412 -10.423 5.432 1.00 75.56 87 SER A N 1
ATOM 661 C CA . SER A 1 87 ? 4.683 -11.646 5.774 1.00 75.56 87 SER A CA 1
ATOM 662 C C . SER A 1 87 ? 4.206 -11.639 7.233 1.00 75.56 87 SER A C 1
ATOM 664 O O . SER A 1 87 ? 3.085 -12.074 7.514 1.00 75.56 87 SER A O 1
ATOM 666 N N . ASN A 1 88 ? 4.996 -11.053 8.141 1.00 76.50 88 ASN A N 1
ATOM 667 C CA . ASN A 1 88 ? 4.690 -10.980 9.569 1.00 76.50 88 ASN A CA 1
ATOM 668 C C . ASN A 1 88 ? 3.526 -10.031 9.876 1.00 76.50 88 ASN A C 1
ATOM 670 O O . ASN A 1 88 ? 2.809 -10.244 10.851 1.00 76.50 88 ASN A O 1
ATOM 674 N N . VAL A 1 89 ? 3.304 -9.017 9.034 1.00 79.94 89 VAL A N 1
ATOM 675 C CA . VAL A 1 89 ? 2.220 -8.036 9.207 1.00 79.94 89 VAL A CA 1
ATOM 676 C C . VAL A 1 89 ? 1.068 -8.203 8.224 1.00 79.94 89 VAL A C 1
ATOM 678 O O . VAL A 1 89 ? 0.115 -7.429 8.254 1.00 79.94 89 VAL A O 1
ATOM 681 N N . SER A 1 90 ? 1.108 -9.236 7.387 1.00 84.69 90 SER A N 1
ATOM 682 C CA . SER A 1 90 ? 0.081 -9.545 6.388 1.00 84.69 90 SER A CA 1
ATOM 683 C C . SER A 1 90 ? -1.341 -9.634 6.952 1.00 84.69 90 SER A C 1
ATOM 685 O O . SER A 1 90 ? -2.292 -9.264 6.271 1.00 84.69 90 SER A O 1
ATOM 687 N N . SER A 1 91 ? -1.506 -10.076 8.203 1.00 87.19 91 SER A N 1
ATOM 688 C CA . SER A 1 91 ? -2.808 -10.127 8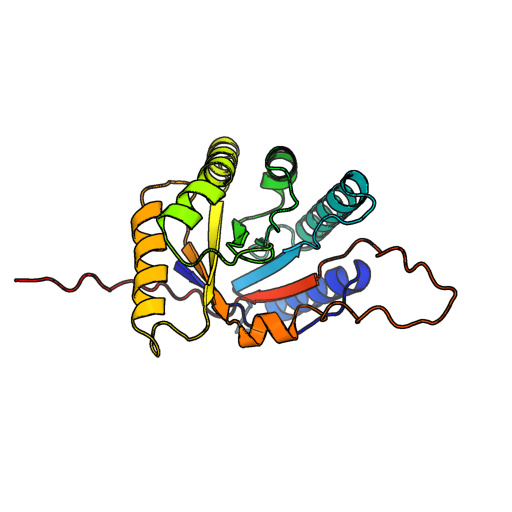.883 1.00 87.19 91 SER A CA 1
ATOM 689 C C . SER A 1 91 ? -3.287 -8.778 9.425 1.00 87.19 91 SER A C 1
ATOM 691 O O . SER A 1 91 ? -4.430 -8.672 9.869 1.00 87.19 91 SER A O 1
ATOM 693 N N . ASN A 1 92 ? -2.415 -7.770 9.441 1.00 89.69 92 ASN A N 1
ATOM 694 C CA . ASN A 1 92 ? -2.705 -6.441 9.968 1.00 89.69 92 ASN A CA 1
ATOM 695 C C . ASN A 1 92 ? -3.159 -5.461 8.888 1.00 89.69 92 ASN A C 1
ATOM 697 O O . ASN A 1 92 ? -3.570 -4.357 9.230 1.00 89.69 92 ASN A O 1
ATOM 701 N N . VAL A 1 93 ? -3.124 -5.851 7.614 1.00 89.50 93 VAL A N 1
ATOM 702 C CA . VAL A 1 93 ? -3.522 -5.006 6.485 1.00 89.50 93 VAL A CA 1
ATOM 703 C C . VAL A 1 93 ? -4.446 -5.749 5.541 1.00 89.50 93 VAL A C 1
ATOM 705 O O . VAL A 1 93 ? -4.385 -6.970 5.412 1.00 89.50 93 VAL A O 1
ATOM 708 N N . ASP A 1 94 ? -5.312 -4.994 4.879 1.00 90.69 94 ASP A N 1
ATOM 709 C CA . ASP A 1 94 ? -6.204 -5.520 3.852 1.00 90.69 94 ASP A CA 1
ATOM 710 C C . ASP A 1 94 ? -5.513 -5.506 2.479 1.00 90.69 94 ASP A C 1
ATOM 712 O O . ASP A 1 94 ? -5.715 -6.419 1.674 1.00 90.69 94 ASP A O 1
ATOM 716 N N . PHE A 1 95 ? -4.653 -4.508 2.234 1.00 89.38 95 PHE A N 1
ATOM 717 C CA . PHE A 1 95 ? -3.899 -4.356 0.991 1.00 89.38 95 PHE A CA 1
ATOM 718 C C . PHE A 1 95 ? -2.477 -3.858 1.257 1.00 89.38 95 PHE A C 1
ATOM 720 O O . PHE A 1 95 ? -2.272 -2.901 1.996 1.00 89.38 95 PHE A O 1
ATOM 727 N N . PHE A 1 96 ? -1.498 -4.471 0.600 1.00 91.25 96 PHE A N 1
ATOM 728 C CA . PHE A 1 96 ? -0.194 -3.851 0.389 1.00 91.25 96 PHE A CA 1
ATOM 729 C C . PHE A 1 96 ? -0.247 -2.980 -0.863 1.00 91.25 96 PHE A C 1
ATOM 731 O O . PHE A 1 96 ? -0.844 -3.372 -1.862 1.00 91.25 96 PHE A O 1
ATOM 738 N N . VAL A 1 97 ? 0.405 -1.832 -0.841 1.00 90.81 97 VAL A N 1
ATOM 739 C CA . VAL A 1 97 ? 0.574 -0.963 -1.999 1.00 90.81 97 VAL A CA 1
ATOM 740 C C . VAL A 1 97 ? 2.069 -0.878 -2.276 1.00 90.81 97 VAL A C 1
ATOM 742 O O . VAL A 1 97 ? 2.862 -0.414 -1.457 1.00 90.81 97 VAL A O 1
ATOM 745 N N . PHE A 1 98 ? 2.492 -1.426 -3.411 1.00 89.50 98 PHE A N 1
ATOM 746 C CA . PHE A 1 98 ? 3.898 -1.421 -3.789 1.00 89.50 98 PHE A CA 1
ATOM 747 C C . PHE A 1 98 ? 4.209 -0.207 -4.645 1.00 89.50 98 PHE A C 1
ATOM 749 O O . PHE A 1 98 ? 3.765 -0.121 -5.789 1.00 89.50 98 PHE A O 1
ATOM 756 N N . MET A 1 99 ? 5.000 0.700 -4.079 1.00 86.44 99 MET A N 1
ATOM 757 C CA . MET A 1 99 ? 5.475 1.900 -4.757 1.00 86.44 99 MET A CA 1
ATOM 758 C C . MET A 1 99 ? 6.525 1.525 -5.806 1.00 86.44 99 MET A C 1
ATOM 760 O O . MET A 1 99 ? 7.483 0.810 -5.504 1.00 86.44 99 MET A O 1
ATOM 764 N N . THR A 1 100 ? 6.375 2.019 -7.036 1.00 85.50 100 THR A N 1
ATOM 765 C CA . THR A 1 100 ? 7.358 1.832 -8.124 1.00 85.50 100 THR A CA 1
ATOM 766 C C . THR A 1 100 ? 8.359 2.992 -8.232 1.00 85.50 100 THR A C 1
ATOM 768 O O . THR A 1 100 ? 8.943 3.232 -9.292 1.00 85.50 100 THR A O 1
ATOM 771 N N . TYR A 1 101 ? 8.505 3.764 -7.157 1.00 79.44 101 TYR A N 1
ATOM 772 C CA . TYR A 1 101 ? 9.289 4.994 -7.065 1.00 79.44 101 TYR A CA 1
ATOM 773 C C . TYR A 1 101 ? 9.797 5.190 -5.626 1.00 79.44 101 TYR A C 1
ATOM 775 O O . TYR A 1 101 ? 9.441 4.431 -4.726 1.00 79.44 101 TYR A O 1
ATOM 783 N N . GLY A 1 102 ? 10.631 6.213 -5.404 1.00 66.00 102 GLY A N 1
ATOM 784 C CA . GLY A 1 102 ? 11.244 6.480 -4.094 1.00 66.00 102 GLY A CA 1
ATOM 785 C C . GLY A 1 102 ? 12.661 5.916 -3.923 1.00 66.00 102 GLY A C 1
ATOM 786 O O . GLY A 1 102 ? 13.201 5.972 -2.820 1.00 66.00 102 GLY A O 1
ATOM 787 N N . THR A 1 103 ? 13.279 5.427 -5.002 1.00 60.78 103 THR A N 1
ATOM 788 C CA . THR A 1 103 ? 14.708 5.073 -5.094 1.00 60.78 103 THR A CA 1
ATOM 789 C C . THR A 1 103 ? 15.416 5.866 -6.198 1.00 60.78 103 THR A C 1
ATOM 791 O O . THR A 1 103 ? 14.834 6.809 -6.736 1.00 60.78 103 THR A O 1
ATOM 794 N N . GLU A 1 104 ? 16.697 5.572 -6.474 1.00 55.56 104 GLU A N 1
ATOM 795 C CA . GLU A 1 104 ? 17.530 6.358 -7.406 1.00 55.56 104 GLU A CA 1
ATOM 796 C C . GLU A 1 104 ? 16.922 6.474 -8.819 1.00 55.56 104 GLU A C 1
ATOM 798 O O . GLU A 1 104 ? 17.168 7.482 -9.480 1.00 55.56 104 GLU A O 1
ATOM 803 N N . ASP A 1 105 ? 16.067 5.525 -9.232 1.00 59.81 105 ASP A N 1
ATOM 804 C CA . ASP A 1 105 ? 15.372 5.530 -10.521 1.00 59.81 105 ASP A CA 1
ATOM 805 C C . ASP A 1 105 ? 13.854 5.289 -10.362 1.00 59.81 105 ASP A C 1
ATOM 807 O O . ASP A 1 105 ? 13.412 4.263 -9.845 1.00 59.81 105 ASP A O 1
ATOM 811 N N . GLN A 1 106 ? 13.026 6.212 -10.865 1.00 68.06 106 GLN A N 1
ATOM 812 C CA . GLN A 1 106 ? 11.584 5.988 -11.039 1.00 68.06 106 GLN A CA 1
ATOM 813 C C . GLN A 1 106 ? 11.361 4.953 -12.147 1.00 68.06 106 GLN A C 1
ATOM 815 O O . GLN A 1 106 ? 11.786 5.146 -13.292 1.00 68.06 106 GLN A O 1
ATOM 820 N N . LEU A 1 107 ? 10.651 3.868 -11.833 1.00 74.44 107 LEU A N 1
ATOM 821 C CA . LEU A 1 107 ? 10.330 2.847 -12.825 1.00 74.44 107 LEU A CA 1
ATOM 822 C C . LEU A 1 107 ? 9.207 3.365 -13.728 1.00 74.44 107 LEU A C 1
ATOM 824 O O . LEU A 1 107 ? 8.074 3.556 -13.293 1.00 74.44 107 LEU A O 1
ATOM 828 N N . SER A 1 108 ? 9.541 3.612 -14.992 1.00 75.25 108 SER A N 1
ATOM 829 C CA . SER A 1 108 ? 8.642 4.216 -15.989 1.00 75.25 108 SER A CA 1
ATOM 830 C C . SER A 1 108 ? 8.247 3.262 -17.119 1.00 75.25 108 SER A C 1
ATOM 832 O O . SER A 1 108 ? 7.532 3.659 -18.038 1.00 75.25 108 SER A O 1
ATOM 834 N N . ASP A 1 109 ? 8.688 2.005 -17.048 1.00 85.00 109 ASP A N 1
ATOM 835 C CA . ASP A 1 109 ? 8.404 0.961 -18.031 1.00 85.00 109 ASP A CA 1
ATOM 836 C C . ASP A 1 109 ? 7.919 -0.330 -17.354 1.00 85.00 109 ASP A C 1
ATOM 838 O O . ASP A 1 109 ? 8.329 -0.655 -16.236 1.00 85.00 109 ASP A O 1
ATOM 842 N N . ILE A 1 110 ? 7.038 -1.065 -18.039 1.00 89.38 110 ILE A N 1
ATOM 843 C CA . ILE A 1 110 ? 6.385 -2.260 -17.497 1.00 89.38 110 ILE A CA 1
ATOM 844 C C . ILE A 1 110 ? 7.363 -3.396 -17.197 1.00 89.38 110 ILE A C 1
ATOM 846 O O . ILE A 1 110 ? 7.182 -4.072 -16.187 1.00 89.38 110 ILE A O 1
ATOM 850 N N . ASP A 1 111 ? 8.401 -3.598 -18.009 1.00 89.25 111 ASP A N 1
ATOM 851 C CA . ASP A 1 111 ? 9.348 -4.691 -17.780 1.00 89.25 111 ASP A CA 1
ATOM 852 C C . ASP A 1 111 ? 10.155 -4.418 -16.502 1.00 89.25 111 ASP A C 1
ATOM 854 O O . ASP A 1 111 ? 10.313 -5.297 -15.656 1.00 89.25 111 ASP A O 1
ATOM 858 N N . ALA A 1 112 ? 10.563 -3.163 -16.297 1.00 88.00 112 ALA A N 1
ATOM 859 C CA . ALA A 1 112 ? 11.277 -2.746 -15.093 1.00 88.00 112 ALA A CA 1
ATOM 860 C C . ALA A 1 112 ? 10.399 -2.837 -13.829 1.00 88.00 112 ALA A C 1
ATOM 862 O O . ALA A 1 112 ? 10.854 -3.314 -12.786 1.00 88.00 112 ALA A O 1
ATOM 863 N N . ILE A 1 113 ? 9.125 -2.431 -13.923 1.00 89.38 113 ILE A N 1
ATOM 864 C CA . ILE A 1 113 ? 8.144 -2.596 -12.837 1.00 89.38 113 ILE A CA 1
ATOM 865 C C . ILE A 1 113 ? 7.936 -4.083 -12.526 1.00 89.38 113 ILE A C 1
ATOM 867 O O . ILE A 1 113 ? 7.901 -4.475 -11.359 1.00 89.38 113 ILE A O 1
ATOM 871 N N . ALA A 1 114 ? 7.796 -4.921 -13.554 1.00 91.44 114 ALA A N 1
ATOM 872 C CA . ALA A 1 114 ? 7.583 -6.351 -13.394 1.00 91.44 114 ALA A CA 1
ATOM 873 C C . ALA A 1 114 ? 8.761 -7.035 -12.695 1.00 91.44 114 ALA A C 1
ATOM 875 O O . ALA A 1 114 ? 8.554 -7.765 -11.724 1.00 91.44 114 ALA A O 1
ATOM 876 N N . ASP A 1 115 ? 9.983 -6.755 -13.140 1.00 89.25 115 ASP A N 1
ATOM 877 C CA . ASP A 1 115 ? 11.197 -7.335 -12.569 1.00 89.25 115 ASP A CA 1
ATOM 878 C C . ASP A 1 115 ? 11.396 -6.919 -11.105 1.00 89.25 115 ASP A C 1
ATOM 880 O O . ASP A 1 115 ? 11.709 -7.763 -10.261 1.00 89.25 115 ASP A O 1
ATOM 884 N N . SER A 1 116 ? 11.154 -5.644 -10.783 1.00 87.50 116 SER A N 1
ATOM 885 C CA . SER A 1 116 ? 11.267 -5.130 -9.413 1.00 87.50 116 SER A CA 1
ATOM 886 C C . SER A 1 116 ? 10.220 -5.737 -8.469 1.00 87.50 116 SER A C 1
ATOM 888 O O . SER A 1 116 ? 10.526 -6.126 -7.338 1.00 87.50 116 SER A O 1
ATOM 890 N N . LEU A 1 117 ? 8.975 -5.880 -8.932 1.00 89.06 117 LEU A N 1
ATOM 891 C CA . LEU A 1 117 ? 7.867 -6.334 -8.090 1.00 89.06 117 LEU A CA 1
ATOM 892 C C . LEU A 1 117 ? 7.680 -7.853 -8.058 1.00 89.06 117 LEU A C 1
ATOM 894 O O . LEU A 1 117 ? 6.983 -8.349 -7.171 1.00 89.06 117 LEU A O 1
ATOM 898 N N . ALA A 1 118 ? 8.291 -8.617 -8.968 1.00 90.31 118 ALA A N 1
ATOM 899 C CA . ALA A 1 118 ? 8.117 -10.068 -9.037 1.00 90.31 118 ALA A CA 1
ATOM 900 C C . ALA A 1 118 ? 8.385 -10.798 -7.700 1.00 90.31 118 ALA A C 1
ATOM 902 O O . ALA A 1 118 ? 7.556 -11.639 -7.323 1.00 90.31 118 ALA A O 1
ATOM 903 N N . PRO A 1 119 ? 9.459 -10.485 -6.939 1.00 88.19 119 PRO A N 1
ATOM 904 C CA . PRO A 1 119 ? 9.666 -11.068 -5.614 1.00 88.19 119 PRO A CA 1
ATOM 905 C C . PRO A 1 119 ? 8.546 -10.684 -4.639 1.00 88.19 119 PRO A C 1
ATOM 907 O O . PRO A 1 119 ? 7.987 -11.554 -3.971 1.00 88.19 119 PRO A O 1
ATOM 910 N N . LYS A 1 120 ? 8.151 -9.401 -4.624 1.00 88.25 120 LYS A N 1
ATOM 911 C CA . LYS A 1 120 ? 7.131 -8.870 -3.708 1.00 88.25 120 LYS A CA 1
ATOM 912 C C . LYS A 1 120 ? 5.764 -9.511 -3.926 1.00 88.25 120 LYS A C 1
ATOM 914 O O . LYS A 1 120 ? 5.124 -9.994 -2.994 1.00 88.25 120 LYS A O 1
ATOM 919 N N . MET A 1 121 ? 5.350 -9.602 -5.185 1.00 90.62 121 MET A N 1
ATOM 920 C CA . MET A 1 121 ? 4.107 -10.264 -5.578 1.00 90.62 121 MET A CA 1
ATOM 921 C C . MET A 1 121 ? 4.130 -11.764 -5.258 1.00 90.62 121 MET A C 1
ATOM 923 O O . MET A 1 121 ? 3.096 -12.342 -4.925 1.00 90.62 121 MET A O 1
ATOM 927 N N . GLY A 1 122 ? 5.302 -12.407 -5.319 1.00 90.25 122 GLY A N 1
ATOM 928 C CA . GLY A 1 122 ? 5.492 -13.788 -4.869 1.00 90.25 122 GLY A CA 1
ATOM 929 C C . GLY A 1 122 ? 5.147 -13.994 -3.398 1.00 90.25 122 GLY A C 1
ATOM 930 O O . GLY A 1 122 ? 4.397 -14.912 -3.068 1.00 90.25 122 GLY A O 1
ATOM 931 N N . GLU A 1 123 ? 5.640 -13.113 -2.539 1.00 89.12 123 GLU A N 1
ATOM 932 C CA . GLU A 1 123 ? 5.467 -13.207 -1.088 1.00 89.12 123 GLU A CA 1
ATOM 933 C C . GLU A 1 123 ? 4.030 -12.885 -0.663 1.00 89.12 123 GLU A C 1
ATOM 935 O O . GLU A 1 123 ? 3.423 -13.634 0.104 1.00 89.12 123 GLU A O 1
ATOM 940 N N . VAL A 1 124 ? 3.406 -11.874 -1.278 1.00 89.69 124 VAL A N 1
ATOM 941 C CA . VAL A 1 124 ? 1.973 -11.582 -1.077 1.00 89.69 124 VAL A CA 1
ATOM 942 C C . VAL A 1 124 ? 1.103 -12.783 -1.451 1.00 89.69 124 VAL A C 1
ATOM 944 O O . VAL A 1 124 ? 0.154 -13.109 -0.732 1.00 89.69 124 VAL A O 1
ATOM 947 N N . ARG A 1 125 ? 1.431 -13.485 -2.546 1.00 90.69 125 ARG A N 1
ATOM 948 C CA . ARG A 1 125 ? 0.722 -14.711 -2.944 1.00 90.69 125 ARG A CA 1
ATOM 949 C C . ARG A 1 125 ? 0.856 -15.815 -1.897 1.00 90.69 125 ARG A C 1
ATOM 951 O O . ARG A 1 125 ? -0.142 -16.463 -1.588 1.00 90.69 125 ARG A O 1
ATOM 958 N N . VAL A 1 126 ? 2.055 -16.033 -1.354 1.00 89.38 126 VAL A N 1
ATOM 959 C CA . VAL A 1 126 ? 2.300 -17.050 -0.314 1.00 89.38 126 VAL A CA 1
ATOM 960 C C . VAL A 1 126 ? 1.555 -16.710 0.979 1.00 89.38 126 VAL A C 1
ATOM 962 O O . VAL A 1 126 ? 0.957 -17.600 1.584 1.00 89.38 126 VAL A O 1
ATOM 965 N N . ALA A 1 127 ? 1.514 -15.431 1.353 1.00 87.56 127 ALA A N 1
ATOM 966 C CA . ALA A 1 127 ? 0.781 -14.934 2.516 1.00 87.56 127 ALA A CA 1
ATOM 967 C C . ALA A 1 127 ? -0.752 -14.900 2.324 1.00 87.56 127 ALA A C 1
ATOM 969 O O . ALA A 1 127 ? -1.484 -14.626 3.273 1.00 87.56 127 ALA A O 1
ATOM 970 N N . ASN A 1 128 ? -1.260 -15.199 1.118 1.00 88.56 128 ASN A N 1
ATOM 971 C CA . ASN A 1 128 ? -2.674 -15.056 0.745 1.00 88.56 128 ASN A CA 1
ATOM 972 C C . ASN A 1 128 ? -3.220 -13.627 0.976 1.00 88.56 128 ASN A C 1
ATOM 974 O O . ASN A 1 128 ? -4.408 -13.430 1.247 1.00 88.56 128 ASN A O 1
ATOM 978 N N . SER A 1 129 ? -2.345 -12.634 0.842 1.00 89.94 129 SER A N 1
ATOM 979 C CA . SER A 1 129 ? -2.661 -11.211 0.949 1.00 89.94 129 SER A CA 1
ATOM 980 C C . SER A 1 129 ? -3.051 -10.622 -0.407 1.00 89.94 129 SER A C 1
ATOM 982 O O . SER A 1 129 ? -3.078 -11.312 -1.434 1.00 89.94 129 SER A O 1
ATOM 984 N N . LYS A 1 130 ? -3.397 -9.333 -0.406 1.00 91.88 130 LYS A N 1
ATOM 985 C CA . LYS A 1 130 ? -3.729 -8.562 -1.604 1.00 91.88 130 LYS A CA 1
ATOM 986 C C . LYS A 1 130 ? -2.756 -7.414 -1.790 1.00 91.88 130 LYS A C 1
ATOM 988 O O . LYS A 1 130 ? -2.290 -6.840 -0.812 1.00 91.88 130 LYS A O 1
ATOM 993 N N . ALA A 1 131 ? -2.467 -7.104 -3.048 1.00 91.62 131 ALA A N 1
ATOM 994 C CA . ALA A 1 131 ? -1.569 -6.035 -3.432 1.00 91.62 131 ALA A CA 1
ATOM 995 C C . ALA A 1 131 ? -2.192 -5.117 -4.486 1.00 91.62 131 ALA A C 1
ATOM 997 O O . ALA A 1 131 ? -2.953 -5.549 -5.363 1.00 91.62 131 ALA A O 1
ATOM 998 N N . MET A 1 132 ? -1.826 -3.850 -4.401 1.00 92.69 132 MET A N 1
ATOM 999 C CA . MET A 1 132 ? -1.948 -2.845 -5.441 1.00 92.69 132 MET A CA 1
ATOM 1000 C C . MET A 1 132 ? -0.549 -2.370 -5.822 1.00 92.69 132 MET A C 1
ATOM 1002 O O . MET A 1 132 ? 0.416 -2.582 -5.087 1.00 92.69 132 MET A O 1
ATOM 1006 N N . ILE A 1 133 ? -0.440 -1.749 -6.988 1.00 90.88 133 ILE A N 1
ATOM 1007 C CA . ILE A 1 133 ? 0.818 -1.197 -7.490 1.00 90.88 133 ILE A CA 1
ATOM 1008 C C . ILE A 1 133 ? 0.629 0.304 -7.621 1.00 90.88 133 ILE A C 1
ATOM 1010 O O . ILE A 1 133 ? -0.252 0.713 -8.372 1.00 90.88 133 ILE A O 1
ATOM 1014 N N . ASP A 1 134 ? 1.416 1.097 -6.902 1.00 88.69 134 ASP A N 1
ATOM 1015 C CA . ASP A 1 134 ? 1.399 2.551 -7.039 1.00 88.69 134 ASP A CA 1
ATOM 1016 C C . ASP A 1 134 ? 2.442 3.006 -8.051 1.00 88.69 134 ASP A C 1
ATOM 1018 O O . ASP A 1 134 ? 3.640 2.756 -7.895 1.00 88.69 134 ASP A O 1
ATOM 1022 N N . VAL A 1 135 ? 1.956 3.673 -9.093 1.00 86.69 135 VAL A N 1
ATOM 1023 C CA . VAL A 1 135 ? 2.766 4.235 -10.163 1.00 86.69 135 VAL A CA 1
ATOM 1024 C C . VAL A 1 135 ? 2.758 5.749 -10.031 1.00 86.69 135 VAL A C 1
ATOM 1026 O O . VAL A 1 135 ? 1.718 6.392 -10.188 1.00 86.69 135 VAL A O 1
ATOM 1029 N N . MET A 1 136 ? 3.941 6.325 -9.819 1.00 85.62 136 MET A N 1
ATOM 1030 C CA . MET A 1 136 ? 4.104 7.773 -9.859 1.00 85.62 136 MET A CA 1
ATOM 1031 C C . MET A 1 136 ? 4.063 8.271 -11.304 1.00 85.62 136 MET A C 1
ATOM 1033 O O . MET A 1 136 ? 4.796 7.767 -12.161 1.00 85.62 136 MET A O 1
ATOM 1037 N N . VAL A 1 137 ? 3.203 9.254 -11.572 1.00 82.62 137 VAL A N 1
ATOM 1038 C CA . VAL A 1 137 ? 2.940 9.768 -12.920 1.00 82.62 137 VAL A CA 1
ATOM 1039 C C . VAL A 1 137 ? 2.979 11.301 -12.952 1.00 82.62 137 VAL A C 1
ATOM 1041 O O . VAL A 1 137 ? 2.496 11.953 -12.027 1.00 82.62 137 VAL A O 1
ATOM 1044 N N . PRO A 1 138 ? 3.495 11.920 -14.027 1.00 83.31 138 PRO A N 1
ATOM 1045 C CA . PRO A 1 138 ? 3.574 13.381 -14.130 1.00 83.31 138 PRO A CA 1
ATOM 1046 C C . PRO A 1 138 ? 2.222 14.043 -14.438 1.00 83.31 138 PRO A C 1
ATOM 1048 O O . PRO A 1 138 ? 2.042 15.235 -14.212 1.00 83.31 138 PRO A O 1
ATOM 1051 N N . HIS A 1 139 ? 1.280 13.284 -15.004 1.00 80.44 139 HIS A N 1
ATOM 1052 C CA . HIS A 1 139 ? -0.030 13.756 -15.456 1.00 80.44 139 HIS A CA 1
ATOM 1053 C C . HIS A 1 139 ? -1.061 12.646 -15.319 1.00 80.44 139 HIS A C 1
ATOM 1055 O O . HIS A 1 139 ? -0.707 11.473 -15.451 1.00 80.44 139 HIS A O 1
ATOM 1061 N N . LEU A 1 140 ? -2.340 13.001 -15.184 1.00 79.00 140 LEU A N 1
ATOM 1062 C CA . LEU A 1 140 ? -3.423 12.018 -15.156 1.00 79.00 140 LEU A CA 1
ATOM 1063 C C . LEU A 1 140 ? -3.573 11.287 -16.512 1.00 79.00 140 LEU A C 1
ATOM 1065 O O . LEU A 1 140 ? -3.329 11.880 -17.569 1.00 79.00 140 LEU A O 1
ATOM 1069 N N . PRO A 1 141 ? -4.066 10.029 -16.540 1.00 74.19 141 PRO A N 1
ATOM 1070 C CA . PRO A 1 141 ? -4.317 9.290 -17.785 1.00 74.19 141 PRO A CA 1
ATOM 1071 C C . PRO A 1 141 ? -5.228 10.018 -18.785 1.00 74.19 141 PRO A C 1
ATOM 1073 O O . PRO A 1 141 ? -5.093 9.850 -19.995 1.00 74.19 141 PRO A O 1
ATOM 1076 N N . SER A 1 142 ? -6.165 10.838 -18.295 1.00 76.62 142 SER A N 1
ATOM 1077 C CA . SER A 1 142 ? -7.054 11.657 -19.131 1.00 76.62 142 SER A CA 1
ATOM 1078 C C . SER A 1 142 ? -6.337 12.797 -19.854 1.00 76.62 142 SER A C 1
ATOM 1080 O O . SER A 1 142 ? -6.862 13.329 -20.831 1.00 76.62 142 SER A O 1
ATOM 1082 N N . GLU A 1 143 ? -5.162 13.183 -19.368 1.00 76.19 143 GLU A N 1
ATOM 1083 C CA . GLU A 1 143 ? -4.378 14.320 -19.846 1.00 76.19 143 GLU A CA 1
ATOM 1084 C C . GLU A 1 143 ? -3.198 13.867 -20.709 1.00 76.19 143 GLU A C 1
ATOM 1086 O O . GLU A 1 143 ? -2.756 14.604 -21.593 1.00 76.19 143 GLU A O 1
ATOM 1091 N N . ASN A 1 144 ? -2.708 12.643 -20.491 1.00 84.12 144 ASN A N 1
ATOM 1092 C CA . ASN A 1 144 ? -1.516 12.126 -21.142 1.00 84.12 144 ASN A CA 1
ATOM 1093 C C . ASN A 1 144 ? -1.675 10.659 -21.583 1.00 84.12 144 ASN A C 1
ATOM 1095 O O . ASN A 1 144 ? -1.909 9.754 -20.780 1.00 84.12 144 ASN A O 1
ATOM 1099 N N . ALA A 1 145 ? -1.495 10.416 -22.886 1.00 83.19 145 ALA A N 1
ATOM 1100 C CA . ALA A 1 145 ? -1.619 9.084 -23.475 1.00 83.19 145 ALA A CA 1
ATOM 1101 C C . ALA A 1 145 ? -0.525 8.110 -23.008 1.00 83.19 145 ALA A C 1
ATOM 1103 O O . ALA A 1 145 ? -0.812 6.927 -22.857 1.00 83.19 145 ALA A O 1
ATOM 1104 N N . THR A 1 146 ? 0.691 8.596 -22.745 1.00 86.50 146 THR A N 1
ATOM 1105 C CA . THR A 1 146 ? 1.793 7.786 -22.207 1.00 86.50 146 THR A CA 1
ATOM 1106 C C . THR A 1 146 ? 1.479 7.324 -20.788 1.00 86.50 146 THR A C 1
ATOM 1108 O O . THR A 1 146 ? 1.649 6.145 -20.496 1.00 86.50 146 THR A O 1
ATOM 1111 N N . THR A 1 147 ? 0.927 8.196 -19.930 1.00 83.19 147 THR A N 1
ATOM 1112 C CA . THR A 1 147 ? 0.442 7.770 -18.606 1.00 83.19 147 THR A CA 1
ATOM 1113 C C . THR A 1 147 ? -0.625 6.686 -18.743 1.00 83.19 147 THR A C 1
ATOM 1115 O O . THR A 1 147 ? -0.566 5.656 -18.073 1.00 83.19 147 THR A O 1
ATOM 1118 N N . SER A 1 148 ? -1.602 6.896 -19.632 1.00 82.12 148 SER A N 1
ATOM 1119 C CA . SER A 1 148 ? -2.660 5.909 -19.863 1.00 82.12 148 SER A CA 1
ATOM 1120 C C . SER A 1 148 ? -2.116 4.565 -20.357 1.00 82.12 148 SER A C 1
ATOM 1122 O O . SER A 1 148 ? -2.670 3.528 -19.995 1.00 82.12 148 SER A O 1
ATOM 1124 N N . GLU A 1 149 ? -1.076 4.572 -21.190 1.00 88.00 149 GLU A N 1
ATOM 1125 C CA . GLU A 1 149 ? -0.434 3.363 -21.706 1.00 88.00 149 GLU A CA 1
ATOM 1126 C C . GLU A 1 149 ? 0.346 2.625 -20.616 1.00 88.00 149 GLU A C 1
ATOM 1128 O O . GLU A 1 149 ? 0.195 1.409 -20.493 1.00 88.00 149 GLU A O 1
ATOM 1133 N N . LEU A 1 150 ? 1.103 3.341 -19.779 1.00 87.62 150 LEU A N 1
ATOM 1134 C CA . LEU A 1 150 ? 1.834 2.757 -18.653 1.00 87.62 150 LEU A CA 1
ATOM 1135 C C . LEU A 1 150 ? 0.877 2.092 -17.654 1.00 87.62 150 LEU A C 1
ATOM 1137 O O . LEU A 1 150 ? 0.993 0.897 -17.390 1.00 87.62 150 LEU A O 1
ATOM 1141 N N . VAL A 1 151 ? -0.119 2.834 -17.160 1.00 87.81 151 VAL A N 1
ATOM 1142 C CA . VAL A 1 151 ? -1.109 2.325 -16.192 1.00 87.81 151 VAL A CA 1
ATOM 1143 C C . VAL A 1 151 ? -1.887 1.140 -16.769 1.00 87.81 151 VAL A C 1
ATOM 1145 O O . VAL A 1 151 ? -2.109 0.141 -16.081 1.00 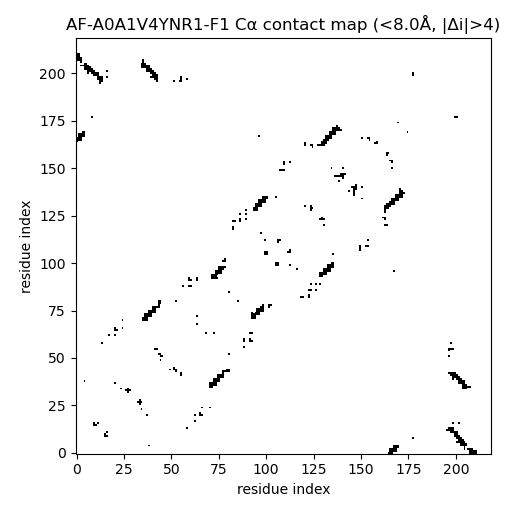87.81 151 VAL A O 1
ATOM 1148 N N . GLY A 1 152 ? -2.272 1.222 -18.047 1.00 88.56 152 GLY A N 1
ATOM 1149 C CA . GLY A 1 152 ? -2.926 0.124 -18.755 1.00 88.56 152 GLY A CA 1
ATOM 1150 C C . GLY A 1 152 ? -2.043 -1.120 -18.851 1.00 88.56 152 GLY A C 1
ATOM 1151 O O . GLY A 1 152 ? -2.512 -2.220 -18.571 1.00 88.56 152 GLY A O 1
ATOM 1152 N N . SER A 1 153 ? -0.759 -0.947 -19.172 1.00 91.38 153 SER A N 1
ATOM 1153 C CA . SER A 1 153 ? 0.205 -2.048 -19.291 1.00 91.38 153 SER A CA 1
ATOM 1154 C C . SER A 1 153 ? 0.460 -2.737 -17.952 1.00 91.38 153 SER A C 1
ATOM 1156 O O . SER A 1 153 ? 0.466 -3.965 -17.894 1.00 91.38 153 SER A O 1
ATOM 1158 N N . VAL A 1 154 ? 0.589 -1.970 -16.862 1.00 91.62 154 VAL A N 1
ATOM 1159 C CA . VAL A 1 154 ? 0.699 -2.509 -15.494 1.00 91.62 154 VAL A CA 1
ATOM 1160 C C . VAL A 1 154 ? -0.537 -3.325 -15.136 1.00 91.62 154 VAL A C 1
ATOM 1162 O O . VAL A 1 154 ? -0.422 -4.462 -14.672 1.00 91.62 154 VAL A O 1
ATOM 1165 N N . TYR A 1 155 ? -1.728 -2.782 -15.397 1.00 91.12 155 TYR A N 1
ATOM 1166 C CA . TYR A 1 155 ? -2.971 -3.492 -15.126 1.00 91.12 155 TYR A CA 1
ATOM 1167 C C . TYR A 1 155 ? -3.079 -4.794 -15.930 1.00 91.12 155 TYR A C 1
ATOM 1169 O O . TYR A 1 155 ? -3.364 -5.842 -15.353 1.00 91.12 155 TYR A O 1
ATOM 1177 N N . ASP A 1 156 ? -2.833 -4.745 -17.241 1.00 92.19 156 ASP A N 1
ATOM 1178 C CA . ASP A 1 156 ? -2.938 -5.904 -18.132 1.00 92.19 156 ASP A CA 1
ATOM 1179 C C . ASP A 1 156 ? -1.921 -6.998 -17.780 1.00 92.19 156 ASP A C 1
ATOM 1181 O O . ASP A 1 156 ? -2.255 -8.184 -17.842 1.00 92.19 156 ASP A O 1
ATOM 1185 N N . TYR A 1 157 ? -0.708 -6.617 -17.365 1.00 95.38 157 TYR A N 1
ATOM 1186 C CA . TYR A 1 157 ? 0.326 -7.557 -16.936 1.00 95.38 157 TYR A CA 1
ATOM 1187 C C . TYR A 1 157 ? -0.111 -8.346 -15.693 1.00 95.38 157 TYR A C 1
ATOM 1189 O O . TYR A 1 157 ? -0.054 -9.578 -15.679 1.00 95.38 157 TYR A O 1
ATOM 1197 N N . TYR A 1 158 ? -0.601 -7.651 -14.663 1.00 94.38 158 TYR A N 1
ATOM 1198 C CA . TYR A 1 158 ? -0.909 -8.257 -13.366 1.00 94.38 158 TYR A CA 1
ATOM 1199 C C . TYR A 1 158 ? -2.350 -8.752 -13.209 1.00 94.38 158 TYR A C 1
ATOM 1201 O O . TYR A 1 158 ? -2.645 -9.435 -12.233 1.00 94.38 158 TYR A O 1
ATOM 1209 N N . THR A 1 159 ? -3.258 -8.484 -14.156 1.00 94.06 159 THR A N 1
ATOM 1210 C CA . THR A 1 159 ? -4.695 -8.817 -14.033 1.00 94.06 159 THR A CA 1
ATOM 1211 C C . THR A 1 159 ? -4.986 -10.295 -13.729 1.00 94.06 159 THR A C 1
ATOM 1213 O O . THR A 1 159 ? -6.005 -10.621 -13.123 1.00 94.06 159 THR A O 1
ATOM 1216 N N . ASN A 1 160 ? -4.091 -11.200 -14.141 1.00 94.06 160 ASN A N 1
ATOM 1217 C CA . ASN A 1 160 ? -4.228 -12.639 -13.905 1.00 94.06 160 ASN A CA 1
ATOM 1218 C C . ASN A 1 160 ? -3.545 -13.118 -12.611 1.00 94.06 160 ASN A C 1
ATOM 1220 O O . ASN A 1 160 ? -3.684 -14.293 -12.262 1.00 94.06 160 ASN A O 1
ATOM 1224 N N . ASP A 1 161 ? -2.806 -12.255 -11.908 1.00 94.94 161 ASP A N 1
ATOM 1225 C CA . ASP A 1 161 ? -2.236 -12.580 -10.603 1.00 94.94 161 ASP A CA 1
ATOM 1226 C C . ASP A 1 161 ? -3.343 -12.500 -9.529 1.00 94.94 161 ASP A C 1
ATOM 1228 O O . ASP A 1 161 ? -3.957 -11.448 -9.348 1.00 94.94 161 ASP A O 1
ATOM 1232 N N . PRO A 1 162 ? -3.627 -13.586 -8.784 1.00 92.75 162 PRO A N 1
ATOM 1233 C CA . PRO A 1 162 ? -4.690 -13.600 -7.777 1.00 92.75 162 PRO A CA 1
ATOM 1234 C C . PRO A 1 162 ? -4.433 -12.688 -6.566 1.00 92.75 162 PRO A C 1
ATOM 1236 O O . PRO A 1 162 ? -5.372 -12.417 -5.806 1.00 92.75 162 PRO A O 1
ATOM 1239 N N . ALA A 1 163 ? -3.190 -12.258 -6.337 1.00 92.94 163 ALA A N 1
ATOM 1240 C CA . ALA A 1 163 ? -2.853 -11.276 -5.312 1.00 92.94 163 ALA A CA 1
ATOM 1241 C C . ALA A 1 163 ? -3.119 -9.838 -5.778 1.00 92.94 163 ALA A C 1
ATOM 1243 O O . ALA A 1 163 ? -3.363 -8.973 -4.940 1.00 92.94 163 ALA A O 1
ATOM 1244 N N . PHE A 1 164 ? -3.117 -9.575 -7.085 1.00 94.31 164 PHE A N 1
ATOM 1245 C CA . PHE A 1 164 ? -3.287 -8.233 -7.628 1.00 94.31 164 PHE A CA 1
ATOM 1246 C C . PHE A 1 164 ? -4.741 -7.755 -7.557 1.00 94.31 164 PHE A C 1
ATOM 1248 O O . PHE A 1 164 ? -5.682 -8.477 -7.891 1.00 94.31 164 PHE A O 1
ATOM 1255 N N . THR A 1 165 ? -4.929 -6.505 -7.136 1.00 90.88 165 THR A N 1
ATOM 1256 C CA . THR A 1 165 ? -6.259 -5.895 -6.962 1.00 90.88 165 THR A CA 1
ATOM 1257 C C . THR A 1 165 ? -6.430 -4.569 -7.700 1.00 90.88 165 THR A C 1
ATOM 1259 O O . THR A 1 165 ? -7.556 -4.204 -8.070 1.00 90.88 165 THR A O 1
ATOM 1262 N N . GLY A 1 166 ? -5.343 -3.866 -8.021 1.00 89.44 166 GLY A N 1
ATOM 1263 C CA . GLY A 1 166 ? -5.440 -2.606 -8.742 1.00 89.44 166 GLY A CA 1
ATOM 1264 C C . GLY A 1 166 ? -4.140 -1.831 -8.876 1.00 89.44 166 GLY A C 1
ATOM 1265 O O . GLY A 1 166 ? -3.095 -2.240 -8.381 1.00 89.44 166 GLY A O 1
ATOM 1266 N N . VAL A 1 167 ? -4.259 -0.699 -9.561 1.00 88.12 167 VAL A N 1
ATOM 1267 C CA . VAL A 1 167 ? -3.200 0.296 -9.707 1.00 88.12 167 VAL A CA 1
ATOM 1268 C C . VAL A 1 167 ? -3.616 1.527 -8.907 1.00 88.12 167 VAL A C 1
ATOM 1270 O O . VAL A 1 167 ? -4.757 1.981 -9.018 1.00 88.12 167 VAL A O 1
ATOM 1273 N N . VAL A 1 168 ? -2.708 2.033 -8.089 1.00 85.56 168 VAL A N 1
ATOM 1274 C CA . VAL A 1 168 ? -2.785 3.350 -7.458 1.00 85.56 168 VAL A CA 1
ATOM 1275 C C . VAL A 1 168 ? -1.967 4.303 -8.333 1.00 85.56 168 VAL A C 1
ATOM 1277 O O . VAL A 1 168 ? -1.036 3.874 -9.019 1.00 85.56 168 VAL A O 1
ATOM 1280 N N . MET A 1 169 ? -2.371 5.566 -8.402 1.00 82.75 169 MET A N 1
ATOM 1281 C CA . MET A 1 169 ? -1.581 6.592 -9.072 1.00 82.75 169 MET A CA 1
ATOM 1282 C C . MET A 1 169 ? -1.285 7.720 -8.106 1.00 82.75 169 MET A C 1
ATOM 1284 O O . MET A 1 169 ? -2.208 8.371 -7.614 1.00 82.75 169 MET A O 1
ATOM 1288 N N . THR A 1 170 ? -0.003 8.008 -7.963 1.00 79.94 170 THR A N 1
ATOM 1289 C CA . THR A 1 170 ? 0.483 9.189 -7.266 1.00 79.94 170 THR A CA 1
ATOM 1290 C C . THR A 1 170 ? 0.981 10.216 -8.283 1.00 79.94 170 THR A C 1
ATOM 1292 O O . THR A 1 170 ? 1.805 9.912 -9.146 1.00 79.94 170 THR A O 1
ATOM 1295 N N . LEU A 1 171 ? 0.477 11.450 -8.222 1.00 81.81 171 LEU A N 1
ATOM 1296 C CA . LEU A 1 171 ? 0.989 12.525 -9.072 1.00 81.81 171 LEU A CA 1
ATOM 1297 C C . LEU A 1 171 ? 2.354 12.995 -8.561 1.00 81.81 171 LEU A C 1
ATOM 1299 O O . LEU A 1 171 ? 2.537 13.214 -7.365 1.00 81.81 171 LEU A O 1
ATOM 1303 N N . GLU A 1 172 ? 3.310 13.203 -9.469 1.00 80.44 172 GLU A N 1
ATOM 1304 C CA . GLU A 1 172 ? 4.651 13.702 -9.117 1.00 80.44 172 GLU A CA 1
ATOM 1305 C C . GLU A 1 172 ? 4.594 15.034 -8.354 1.00 80.44 172 GLU A C 1
ATOM 1307 O O . GLU A 1 172 ? 5.352 15.250 -7.406 1.00 80.44 172 GLU A O 1
ATOM 1312 N N . GLU A 1 173 ? 3.677 15.927 -8.742 1.00 75.88 173 GLU A N 1
ATOM 1313 C CA . GLU A 1 173 ? 3.489 17.211 -8.064 1.00 75.88 173 GLU A CA 1
ATOM 1314 C C . GLU A 1 173 ? 3.009 17.044 -6.620 1.00 75.88 173 GLU A C 1
ATOM 1316 O O . GLU A 1 173 ? 3.475 17.775 -5.743 1.00 75.88 173 GLU A O 1
ATOM 1321 N N . ASP A 1 174 ? 2.159 16.054 -6.353 1.00 72.75 174 ASP A N 1
ATOM 1322 C CA . ASP A 1 174 ? 1.655 15.755 -5.016 1.00 72.75 174 ASP A CA 1
ATOM 1323 C C . ASP A 1 174 ? 2.755 15.104 -4.177 1.00 72.75 174 ASP A C 1
ATOM 1325 O O . ASP A 1 174 ? 3.053 15.570 -3.078 1.00 72.75 174 ASP A O 1
ATOM 1329 N N . TYR A 1 175 ? 3.467 14.124 -4.738 1.00 72.00 175 TYR A N 1
ATOM 1330 C CA . TYR A 1 175 ? 4.587 13.467 -4.065 1.00 72.00 175 TYR A CA 1
ATOM 1331 C C . TYR A 1 175 ? 5.710 14.443 -3.684 1.00 72.00 175 TYR A C 1
ATOM 1333 O O . TYR A 1 175 ? 6.256 14.384 -2.581 1.00 72.00 175 TYR A O 1
ATOM 1341 N N . SER A 1 176 ? 6.032 15.398 -4.562 1.00 66.00 176 SER A N 1
ATOM 1342 C CA . SER A 1 176 ? 7.057 16.418 -4.295 1.00 66.00 176 SER A CA 1
ATOM 1343 C C . SER A 1 176 ? 6.705 17.354 -3.133 1.00 66.00 176 SER A C 1
ATOM 1345 O O . SER A 1 176 ? 7.593 17.925 -2.500 1.00 66.00 176 SER A O 1
ATOM 1347 N N . GLN A 1 177 ? 5.413 17.505 -2.834 1.00 60.84 177 GLN A N 1
ATOM 1348 C CA . GLN A 1 177 ? 4.926 18.248 -1.672 1.00 60.84 177 GLN A CA 1
ATOM 1349 C C . GLN A 1 177 ? 4.912 17.388 -0.400 1.00 60.84 177 GLN A C 1
ATOM 1351 O O . GLN A 1 177 ? 4.795 17.934 0.698 1.00 60.84 177 GLN A O 1
ATOM 1356 N N . MET A 1 178 ? 5.030 16.065 -0.545 1.00 55.81 178 MET A N 1
ATOM 1357 C CA . MET A 1 178 ? 4.965 15.089 0.539 1.00 55.81 178 MET A CA 1
ATOM 1358 C C . MET A 1 178 ? 6.349 14.676 1.062 1.00 55.81 178 MET A C 1
ATOM 1360 O O . MET A 1 178 ? 6.505 14.478 2.265 1.00 55.81 178 MET A O 1
ATOM 1364 N N . VAL A 1 179 ? 7.371 14.587 0.202 1.00 52.56 179 VAL A N 1
ATOM 1365 C CA . VAL A 1 179 ? 8.749 14.281 0.623 1.00 52.56 179 VAL A CA 1
ATOM 1366 C C . VAL A 1 179 ? 9.511 15.579 0.906 1.00 52.56 179 VAL A C 1
ATOM 1368 O O . VAL A 1 179 ? 9.750 16.354 -0.023 1.00 52.56 179 VAL A O 1
ATOM 1371 N N . PRO A 1 180 ? 9.942 15.851 2.153 1.00 42.69 180 PRO A N 1
ATOM 1372 C CA . PRO A 1 180 ? 10.815 16.987 2.410 1.00 42.69 180 PRO A CA 1
ATOM 1373 C C . PRO A 1 180 ? 12.114 16.800 1.620 1.00 42.69 180 PRO A C 1
ATOM 1375 O O . PRO A 1 180 ? 12.786 15.776 1.743 1.00 42.69 180 PRO A O 1
ATOM 1378 N N . ALA A 1 181 ? 12.458 17.786 0.786 1.00 34.72 181 ALA A N 1
ATOM 1379 C CA . ALA A 1 181 ? 13.718 17.786 0.0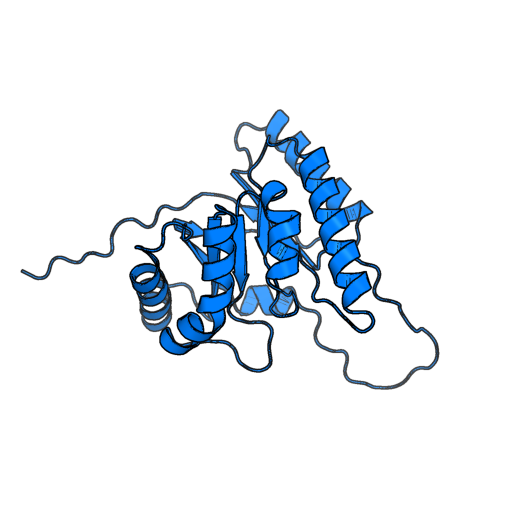52 1.00 34.72 181 ALA A CA 1
ATOM 1380 C C . ALA A 1 181 ? 14.883 17.533 1.026 1.00 34.72 181 ALA A C 1
ATOM 1382 O O . ALA A 1 181 ? 14.861 18.092 2.128 1.00 34.72 181 ALA A O 1
ATOM 1383 N N . PRO A 1 182 ? 15.905 16.739 0.650 1.00 35.41 182 PRO A N 1
ATOM 1384 C CA . PRO A 1 182 ? 17.087 16.598 1.482 1.00 35.41 182 PRO A CA 1
ATOM 1385 C C . PRO A 1 182 ? 17.660 17.999 1.686 1.00 35.41 182 PRO A C 1
ATOM 1387 O O . PRO A 1 182 ? 18.064 18.662 0.727 1.00 35.41 182 PRO A O 1
ATOM 1390 N N . GLU A 1 183 ? 17.620 18.489 2.926 1.00 31.81 183 GLU A N 1
ATOM 1391 C CA . GLU A 1 183 ? 18.230 19.762 3.271 1.00 31.81 183 GLU A CA 1
ATOM 1392 C C . GLU A 1 183 ? 19.686 19.693 2.823 1.00 31.81 183 GLU A C 1
ATOM 1394 O O . GLU A 1 183 ? 20.472 18.871 3.301 1.00 31.81 183 GLU A O 1
ATOM 1399 N N . ASN A 1 184 ? 20.033 20.533 1.848 1.00 28.80 184 ASN A N 1
ATOM 1400 C CA . ASN A 1 184 ? 21.407 20.712 1.428 1.00 28.80 184 ASN A CA 1
ATOM 1401 C C . ASN A 1 184 ? 22.253 20.934 2.680 1.00 28.80 184 ASN A C 1
ATOM 1403 O O . ASN A 1 184 ? 22.067 21.919 3.396 1.00 28.80 184 ASN A O 1
ATOM 1407 N N . ALA A 1 185 ? 23.179 20.007 2.919 1.00 35.00 185 ALA A N 1
ATOM 1408 C CA . ALA A 1 185 ? 24.179 20.080 3.963 1.00 35.00 185 ALA A CA 1
ATOM 1409 C C . ALA A 1 185 ? 24.821 21.473 3.968 1.00 35.00 185 ALA A C 1
ATOM 1411 O O . ALA A 1 185 ? 25.622 21.820 3.101 1.00 35.00 185 ALA A O 1
ATOM 1412 N N . SER A 1 186 ? 24.439 22.304 4.931 1.00 27.98 186 SER A N 1
ATOM 1413 C CA . SER A 1 186 ? 25.054 23.603 5.182 1.00 27.98 186 SER A CA 1
ATOM 1414 C C . SER A 1 186 ? 24.863 23.971 6.648 1.00 27.98 186 SER A C 1
ATOM 1416 O O . SER A 1 186 ? 24.050 24.812 7.002 1.00 27.98 186 SER A O 1
ATOM 1418 N N . THR A 1 187 ? 25.688 23.330 7.480 1.00 32.78 187 THR A N 1
ATOM 1419 C CA . THR A 1 187 ? 26.251 23.860 8.734 1.00 32.78 187 THR A CA 1
ATOM 1420 C C . THR A 1 187 ? 25.294 24.582 9.686 1.00 32.78 187 THR A C 1
ATOM 1422 O O . THR A 1 187 ? 25.156 25.799 9.619 1.00 32.78 187 THR A O 1
ATOM 1425 N N . GLN A 1 188 ? 24.847 23.870 10.723 1.00 24.31 188 GLN A N 1
ATOM 1426 C CA . GLN A 1 188 ? 25.076 24.319 12.098 1.00 24.31 188 GLN A CA 1
ATOM 1427 C C . GLN A 1 188 ? 25.048 23.138 13.077 1.00 24.31 188 GLN A C 1
ATOM 1429 O O . GLN A 1 188 ? 24.226 22.235 12.984 1.00 24.31 188 GLN A O 1
ATOM 1434 N N . GLU A 1 189 ? 26.043 23.128 13.958 1.00 30.66 189 GLU A N 1
ATOM 1435 C CA . GLU A 1 189 ? 26.351 22.087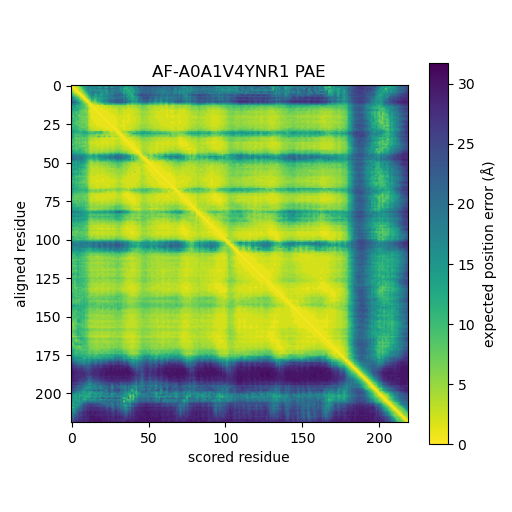 14.931 1.00 30.66 189 GLU A CA 1
ATOM 1436 C C . GLU A 1 189 ? 25.171 21.763 15.864 1.00 30.66 189 GLU A C 1
ATOM 1438 O O . GLU A 1 189 ? 24.541 22.660 16.419 1.00 30.66 189 GLU A O 1
ATOM 1443 N N . GLY A 1 190 ? 24.971 20.469 16.139 1.00 28.09 190 GLY A N 1
ATOM 1444 C CA . GLY A 1 190 ? 24.403 20.027 17.413 1.00 28.09 190 GLY A CA 1
ATOM 1445 C C . GLY A 1 190 ? 22.891 19.814 17.475 1.00 28.09 190 GLY A C 1
ATOM 1446 O O . GLY A 1 190 ? 22.249 20.330 18.380 1.00 28.09 190 GLY A O 1
ATOM 1447 N N . SER A 1 191 ? 22.329 18.973 16.609 1.00 26.41 191 SER A N 1
ATOM 1448 C CA . SER A 1 191 ? 21.175 18.145 16.984 1.00 26.41 191 SER A CA 1
ATOM 1449 C C . SER A 1 191 ? 21.114 16.929 16.067 1.00 26.41 191 SER A C 1
ATOM 1451 O O . SER A 1 191 ? 20.642 17.011 14.940 1.00 26.41 191 SER A O 1
ATOM 1453 N N . GLN A 1 192 ? 21.625 15.794 16.543 1.00 30.84 192 GLN A N 1
ATOM 1454 C CA . GLN A 1 192 ? 21.288 14.493 15.973 1.00 30.84 192 GLN A CA 1
ATOM 1455 C C . GLN A 1 192 ? 19.807 14.241 16.277 1.00 30.84 192 GLN A C 1
ATOM 1457 O O . GLN A 1 192 ? 19.465 13.700 17.329 1.00 30.84 192 GLN A O 1
ATOM 1462 N N . THR A 1 193 ? 18.908 14.678 15.399 1.00 27.72 193 THR A N 1
ATOM 1463 C CA . THR A 1 193 ? 17.523 14.208 15.416 1.00 27.72 193 THR A CA 1
ATOM 1464 C C . THR A 1 193 ? 17.538 12.747 15.001 1.00 27.72 193 THR A C 1
ATOM 1466 O O . THR A 1 193 ? 17.517 12.433 13.816 1.00 27.72 193 THR A O 1
ATOM 1469 N N . LYS A 1 194 ? 17.587 11.847 15.993 1.00 29.31 194 LYS A N 1
ATOM 1470 C CA . LYS A 1 194 ? 17.039 10.498 15.838 1.00 29.31 194 LYS A CA 1
ATOM 1471 C C . LYS A 1 194 ? 15.665 10.663 15.197 1.00 29.31 194 LYS A C 1
ATOM 1473 O O . LYS A 1 194 ? 14.787 11.247 15.834 1.00 29.31 194 LYS A O 1
ATOM 1478 N N . GLN A 1 195 ? 15.505 10.216 13.956 1.00 33.81 195 GLN A N 1
ATOM 1479 C CA . GLN A 1 195 ? 14.184 10.076 13.362 1.00 33.81 195 GLN A CA 1
ATOM 1480 C C . GLN A 1 195 ? 13.406 9.123 14.267 1.00 33.81 195 GLN A C 1
ATOM 1482 O O . GLN A 1 195 ? 13.756 7.956 14.424 1.00 33.81 195 GLN A O 1
ATOM 1487 N N . THR A 1 196 ? 12.432 9.669 14.983 1.00 30.98 196 THR A N 1
ATOM 1488 C CA . THR A 1 196 ? 11.447 8.879 15.712 1.00 30.98 196 THR A CA 1
ATOM 1489 C C . THR A 1 196 ? 10.675 8.028 14.707 1.00 30.98 196 THR A C 1
ATOM 1491 O O . THR A 1 196 ? 10.274 8.586 13.687 1.00 30.98 196 THR A O 1
ATOM 1494 N N . PRO A 1 197 ? 10.428 6.738 14.991 1.00 32.25 197 PRO A N 1
ATOM 1495 C CA . PRO A 1 197 ? 9.573 5.901 14.157 1.00 32.25 197 PRO A CA 1
ATOM 1496 C C . PRO A 1 197 ? 8.214 6.562 13.901 1.00 32.25 197 PRO A C 1
ATOM 1498 O O . PRO A 1 197 ? 7.618 7.153 14.814 1.00 32.25 197 PRO A O 1
ATOM 1501 N N . GLY A 1 198 ? 7.733 6.478 12.666 1.00 32.94 198 GLY A N 1
ATOM 1502 C CA . GLY A 1 198 ? 6.572 7.217 12.192 1.00 32.94 198 GLY A CA 1
ATOM 1503 C C . GLY A 1 198 ? 6.043 6.686 10.861 1.00 32.94 198 GLY A C 1
ATOM 1504 O O . GLY A 1 198 ? 6.569 5.740 10.281 1.00 32.94 198 GLY A O 1
ATOM 1505 N N . PHE A 1 199 ? 4.948 7.289 10.408 1.00 43.12 199 PHE A N 1
ATOM 1506 C CA . PHE A 1 199 ? 4.447 7.142 9.046 1.00 43.12 199 PHE A CA 1
ATOM 1507 C C . PHE A 1 199 ? 4.511 8.514 8.388 1.00 43.12 199 PHE A C 1
ATOM 1509 O O . PHE A 1 199 ? 4.128 9.511 9.014 1.00 43.12 199 PHE A O 1
ATOM 1516 N N . GLY A 1 200 ? 5.024 8.560 7.164 1.00 38.66 200 GLY A N 1
ATOM 1517 C CA . GLY A 1 200 ? 5.310 9.808 6.471 1.00 38.66 200 GLY A CA 1
ATOM 1518 C C . GLY A 1 200 ? 4.041 10.505 6.003 1.00 38.66 200 GLY A C 1
ATOM 1519 O O . GLY A 1 200 ? 3.986 11.733 5.989 1.00 38.66 200 GLY A O 1
ATOM 1520 N N . ILE A 1 201 ? 3.015 9.732 5.627 1.00 50.22 201 ILE A N 1
ATOM 1521 C CA . ILE A 1 201 ? 1.774 10.238 5.033 1.00 50.22 201 ILE A CA 1
ATOM 1522 C C . ILE A 1 201 ? 0.612 9.313 5.423 1.00 50.22 201 ILE A C 1
ATOM 1524 O O . ILE A 1 201 ? 0.745 8.089 5.429 1.00 50.22 201 ILE A O 1
ATOM 1528 N N . VAL A 1 202 ? -0.537 9.907 5.752 1.00 43.84 202 VAL A N 1
ATOM 1529 C CA . VAL A 1 202 ? -1.817 9.199 5.887 1.00 43.84 202 VAL A CA 1
ATOM 1530 C C . VAL A 1 202 ? -2.769 9.799 4.869 1.00 43.84 202 VAL A C 1
ATOM 1532 O O . VAL A 1 202 ? -3.169 10.959 4.996 1.00 43.84 202 VAL A O 1
ATOM 1535 N N . SER A 1 203 ? -3.133 9.002 3.878 1.00 49.34 203 SER A N 1
ATOM 1536 C CA . SER A 1 203 ? -4.087 9.374 2.846 1.00 49.34 203 SER A CA 1
ATOM 1537 C C . SER A 1 203 ? -5.436 8.729 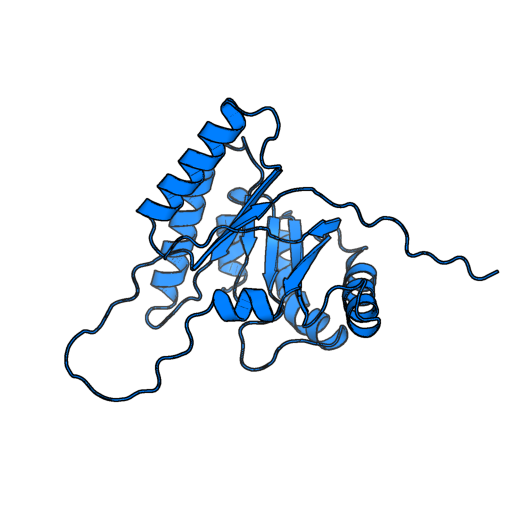3.135 1.00 49.34 203 SER A C 1
ATOM 1539 O O . SER A 1 203 ? -5.530 7.655 3.735 1.00 49.34 203 SER A O 1
ATOM 1541 N N . VAL A 1 204 ? -6.517 9.407 2.755 1.00 37.28 204 VAL A N 1
ATOM 1542 C CA . VAL A 1 204 ? -7.865 8.873 2.935 1.00 37.28 204 VAL A CA 1
ATOM 1543 C C . VAL A 1 204 ? -8.446 8.568 1.565 1.00 37.28 204 VAL A C 1
ATOM 1545 O O . VAL A 1 204 ? -8.364 9.375 0.643 1.00 37.28 204 VAL A O 1
ATOM 1548 N N . VAL A 1 205 ? -9.008 7.372 1.405 1.00 42.81 205 VAL A N 1
ATOM 1549 C CA . VAL A 1 205 ? -9.546 6.951 0.111 1.00 42.81 205 VAL A CA 1
ATOM 1550 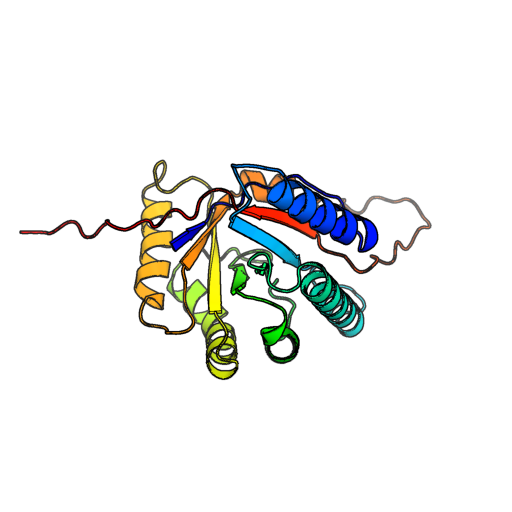C C . VAL A 1 205 ? -10.978 7.464 -0.021 1.00 42.81 205 VAL A C 1
ATOM 1552 O O . VAL A 1 205 ? -11.868 7.057 0.731 1.00 42.81 205 VAL A O 1
ATOM 1555 N N . LEU A 1 206 ? -11.192 8.354 -0.993 1.00 30.98 206 LEU A N 1
ATOM 1556 C CA . LEU A 1 206 ? -12.505 8.826 -1.425 1.00 30.98 206 LEU A CA 1
ATOM 1557 C C . LEU A 1 206 ? -12.813 8.249 -2.811 1.00 30.98 206 LEU A C 1
ATOM 1559 O O . LEU A 1 206 ? -12.235 8.667 -3.809 1.00 30.98 206 LEU A O 1
ATOM 1563 N N . GLY A 1 207 ? -13.750 7.301 -2.892 1.00 33.66 207 GLY A N 1
ATOM 1564 C CA . GLY A 1 207 ? -14.257 6.804 -4.167 1.00 33.66 207 GLY A CA 1
ATOM 1565 C C . GLY A 1 207 ? -13.382 5.725 -4.806 1.00 33.66 207 GLY A C 1
ATOM 1566 O O . GLY A 1 207 ? -12.503 5.989 -5.621 1.00 33.66 207 GLY A O 1
ATOM 1567 N N . LEU A 1 208 ? -13.729 4.467 -4.533 1.00 36.88 208 LEU A N 1
ATOM 1568 C CA . LEU A 1 208 ? -13.306 3.301 -5.316 1.00 36.88 208 LEU A CA 1
ATOM 1569 C C . LEU A 1 208 ? -13.786 3.415 -6.779 1.00 36.88 208 LEU A C 1
ATOM 1571 O O . LEU A 1 208 ? -14.850 2.909 -7.149 1.00 36.88 208 LEU A O 1
ATOM 1575 N N . ALA A 1 209 ? -13.004 4.056 -7.649 1.00 32.88 209 ALA A N 1
ATOM 1576 C CA . ALA A 1 209 ? -13.286 4.083 -9.078 1.00 32.88 209 ALA A CA 1
ATOM 1577 C C . ALA A 1 209 ? -12.871 2.746 -9.722 1.00 32.88 209 ALA A C 1
ATOM 1579 O O . ALA A 1 209 ? -11.713 2.481 -10.063 1.00 32.88 209 ALA A O 1
ATOM 1580 N N . LEU A 1 210 ? -13.851 1.865 -9.941 1.00 31.53 210 LEU A N 1
ATOM 1581 C CA . LEU A 1 210 ? -13.723 0.783 -10.915 1.00 31.53 210 LEU A CA 1
ATOM 1582 C C . LEU A 1 210 ? -13.598 1.403 -12.314 1.00 31.53 210 LEU A C 1
ATOM 1584 O O . LEU A 1 210 ? -14.601 1.618 -12.993 1.00 31.53 210 LEU A O 1
ATOM 1588 N N . VAL A 1 211 ? -12.372 1.655 -12.780 1.00 32.84 211 VAL A N 1
ATOM 1589 C CA . VAL A 1 211 ? -12.119 1.855 -14.214 1.00 32.84 211 VAL A CA 1
ATOM 1590 C C . VAL A 1 211 ? -12.289 0.503 -14.901 1.00 32.84 211 VAL A C 1
ATOM 1592 O O . VAL A 1 211 ? -11.348 -0.250 -15.131 1.00 32.84 211 VAL A O 1
ATOM 1595 N N . TYR A 1 212 ? -13.543 0.154 -15.162 1.00 34.31 212 TYR A N 1
ATOM 1596 C CA . TYR A 1 212 ? -13.905 -0.816 -16.178 1.00 34.31 212 TYR A CA 1
ATOM 1597 C C . TYR A 1 212 ? -14.068 -0.035 -17.483 1.00 34.31 212 TYR A C 1
ATOM 1599 O O . TYR A 1 212 ? -14.762 0.978 -17.488 1.00 34.31 212 TYR A O 1
ATOM 1607 N N . GLN A 1 213 ? -13.497 -0.562 -18.573 1.00 37.78 213 GLN A N 1
ATOM 1608 C CA . GLN A 1 213 ? -13.648 -0.140 -19.982 1.00 37.78 213 GLN A CA 1
ATOM 1609 C C . GLN A 1 213 ? -12.502 0.697 -20.573 1.00 37.78 213 GLN A C 1
ATOM 1611 O O . GLN A 1 213 ? -12.679 1.870 -20.880 1.00 37.78 213 GLN A O 1
ATOM 1616 N N . MET A 1 214 ? -11.398 0.041 -20.945 1.00 33.50 214 MET A N 1
ATOM 1617 C CA . MET A 1 214 ? -10.701 0.373 -22.200 1.00 33.50 214 MET A CA 1
ATOM 1618 C C . MET A 1 214 ? -10.423 -0.878 -23.044 1.00 33.50 214 MET A C 1
ATOM 1620 O O . MET A 1 214 ? -9.348 -1.050 -23.603 1.00 33.50 214 MET A O 1
ATOM 1624 N N . LYS A 1 215 ? -11.428 -1.746 -23.229 1.00 31.23 215 LYS A N 1
ATOM 1625 C CA . LYS A 1 215 ? -11.408 -2.686 -24.359 1.00 31.23 215 LYS A CA 1
ATOM 1626 C C . LYS A 1 215 ? -12.130 -2.038 -25.532 1.00 31.23 215 LYS A C 1
ATOM 1628 O O . LYS A 1 215 ? -13.316 -2.252 -25.759 1.00 31.23 215 LYS A O 1
ATOM 1633 N N . LYS A 1 216 ? -11.409 -1.193 -26.271 1.00 33.34 216 LYS A N 1
ATOM 1634 C CA . LYS A 1 216 ? -11.874 -0.722 -27.575 1.00 33.34 216 LYS A CA 1
ATOM 1635 C C . LYS A 1 216 ? -11.878 -1.934 -28.507 1.00 33.34 216 LYS A C 1
ATOM 1637 O O . LYS A 1 216 ? -10.825 -2.357 -28.978 1.00 33.34 216 LYS A O 1
ATOM 1642 N N . GLU A 1 217 ? -13.055 -2.520 -28.726 1.00 34.31 217 GLU A N 1
ATOM 1643 C CA . GLU A 1 217 ? -13.290 -3.480 -29.805 1.00 34.31 217 GLU A CA 1
ATOM 1644 C C . GLU A 1 217 ? -12.729 -2.897 -31.110 1.00 34.31 217 GLU A C 1
ATOM 1646 O O . GLU A 1 217 ? -13.242 -1.910 -31.642 1.00 34.31 217 GLU A O 1
ATOM 1651 N N . LYS A 1 218 ? -11.662 -3.502 -31.637 1.00 33.00 218 LYS A N 1
ATOM 1652 C CA . LYS A 1 218 ? -11.344 -3.389 -33.059 1.00 33.00 218 LYS A CA 1
ATOM 1653 C C . LYS A 1 218 ? -12.144 -4.471 -33.779 1.00 33.00 218 LYS A C 1
ATOM 1655 O O . LYS A 1 218 ? -11.829 -5.654 -33.666 1.00 33.00 218 LYS A O 1
ATOM 1660 N N . ARG A 1 219 ? -13.211 -4.032 -34.449 1.00 32.03 219 ARG A N 1
ATOM 1661 C CA . ARG A 1 219 ? -13.770 -4.706 -35.627 1.00 32.03 219 ARG A CA 1
ATOM 1662 C C . ARG A 1 219 ? -12.775 -4.663 -36.778 1.00 32.03 219 ARG A C 1
ATOM 1664 O O . ARG A 1 219 ? -12.056 -3.642 -36.875 1.00 32.03 219 ARG A O 1
#

Nearest PDB structures (foldseek):
  2aam-assembly1_A  TM=6.116E-01  e=2.286E-03  Thermotoga maritima
  6zdc-assembly1_A  TM=6.199E-01  e=1.740E-02  Homo sapiens
  3can-assembly1_A-2  TM=5.461E-01  e=4.799E-02  Phocaeicola vulgatus ATCC 8482
  8x36-assembly1_A  TM=3.072E-01  e=5.014E-01  Solanum lycopersicum
  8x35-assembly1_A  TM=2.974E-01  e=7.815E-01  Solanum lycopersicum